Protein AF-A0A7S2V5I7-F1 (afdb_monomer_lite)

InterPro domains:
  IPR009003 Peptidase S1, PA clan [SSF50494] (135-223)

Sequence (225 aa):
GDFIIKSREITKEGASYVAVHFSSFSLQDGERVLVQNNKRHTEYEMFGNGKDGSGGVFWAQHVKGESLILELWIPSHSNLSVTRFTIDEEAFGFPSMADDIERHLLEKPTRRSLATCGDDERQQAKCYEESHPDVYTQSKAVARLLIQGGFVCTGWLISNDGHLMTNEHCIGSSSDALDTDFEFGAVAPDCDSPITPWDITEGVTYSGAKLLKADVLLDYAMVDL

Organism: NCBI:txid94617

pLDDT: me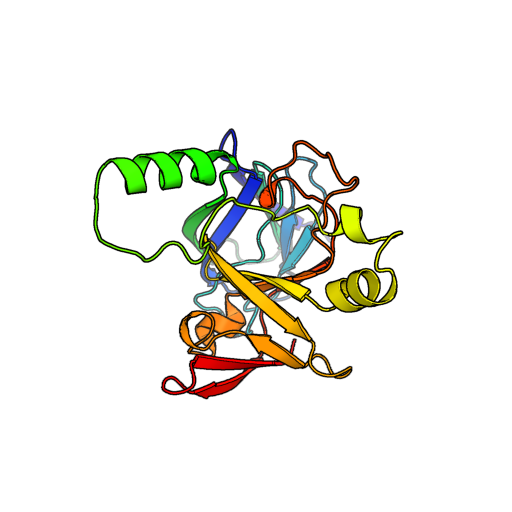an 89.03, std 13.66, range [44.03, 98.69]

Secondary structure (DSSP, 8-state):
--EEEEEEEEE-TT-SEEEEEEEEE-PPTT-EEEEEETT--EEEEE-TT-TTSSSS-EEPPPEESSEEEEEEEEETTS-TTS--EEEEEEEEE-TTHHHHHHHHHHH-------S--SS-----GGGGTTTSHHHHHHHTTEEEEEETTTEEEEEEE-STTSEEEE-TTT--SHHHHHTEEEEE----SSTT----GGG---SEEEE--EEEEEETTTTEEEEE-

Structure (mmCIF, N/CA/C/O backbone):
data_AF-A0A7S2V5I7-F1
#
_entry.id   AF-A0A7S2V5I7-F1
#
loop_
_atom_site.group_PDB
_atom_site.id
_atom_site.type_symbol
_atom_site.label_atom_id
_atom_site.label_alt_id
_atom_site.label_comp_id
_atom_site.label_asym_id
_atom_site.label_entity_id
_atom_site.label_seq_id
_atom_site.pdbx_PDB_ins_code
_atom_site.Cartn_x
_atom_site.Cartn_y
_atom_site.Cartn_z
_atom_site.occupancy
_atom_site.B_iso_or_equiv
_atom_site.auth_seq_id
_atom_site.auth_comp_id
_atom_site.auth_asym_id
_atom_site.auth_atom_id
_atom_site.pdbx_PDB_model_num
ATOM 1 N N . GLY A 1 1 ? -23.177 16.007 16.457 1.00 62.19 1 GLY A N 1
ATOM 2 C CA . GLY A 1 1 ? -23.152 15.407 17.800 1.00 62.19 1 GLY A CA 1
ATOM 3 C C . GLY A 1 1 ? -21.727 15.433 18.281 1.00 62.19 1 GLY A C 1
ATOM 4 O O . GLY A 1 1 ? -20.838 15.397 17.438 1.00 62.19 1 GLY A O 1
ATOM 5 N N . ASP A 1 2 ? -21.518 15.549 19.584 1.00 89.56 2 ASP A N 1
ATOM 6 C CA . ASP A 1 2 ? -20.166 15.622 20.134 1.00 89.56 2 ASP A CA 1
ATOM 7 C C . ASP A 1 2 ? -19.446 14.276 19.965 1.00 89.56 2 ASP A C 1
ATOM 9 O O . ASP A 1 2 ? -20.071 13.210 20.037 1.00 89.56 2 ASP A O 1
ATOM 13 N N . PHE A 1 3 ? -18.140 14.345 19.712 1.00 94.12 3 PHE A N 1
ATOM 14 C CA . PHE A 1 3 ? -17.251 13.193 19.608 1.00 94.12 3 PHE A CA 1
ATOM 15 C C . PHE A 1 3 ? -16.190 13.258 20.702 1.00 94.12 3 PHE A C 1
ATOM 17 O O . PHE A 1 3 ? -15.685 14.327 21.045 1.00 94.12 3 PHE A O 1
ATOM 24 N N . ILE A 1 4 ? -15.814 12.088 21.197 1.00 95.06 4 ILE A N 1
ATOM 25 C CA . ILE A 1 4 ? -14.603 11.866 21.972 1.00 95.06 4 ILE A CA 1
ATOM 26 C C . ILE A 1 4 ? -13.521 11.452 20.980 1.00 95.06 4 ILE A C 1
ATOM 28 O O . ILE A 1 4 ? -13.696 10.486 20.236 1.00 95.06 4 ILE A O 1
ATOM 32 N N . ILE A 1 5 ? -12.409 12.183 20.980 1.00 95.62 5 ILE A N 1
ATOM 33 C CA . ILE A 1 5 ? -11.291 11.961 20.063 1.00 95.62 5 ILE A CA 1
ATOM 34 C C . ILE A 1 5 ? -10.103 11.419 20.857 1.00 95.62 5 ILE A C 1
ATOM 36 O O . ILE A 1 5 ? -9.707 11.999 21.870 1.00 95.62 5 ILE A O 1
ATOM 40 N N . LYS A 1 6 ? -9.536 10.299 20.404 1.00 95.44 6 LYS A N 1
ATOM 41 C CA . LYS A 1 6 ? -8.284 9.734 20.924 1.00 95.44 6 LYS A CA 1
ATOM 42 C C . LYS A 1 6 ? -7.258 9.695 19.801 1.00 95.44 6 LYS A C 1
ATOM 44 O O . LYS A 1 6 ? -7.582 9.248 18.710 1.00 95.44 6 LYS A O 1
ATOM 49 N N . SER A 1 7 ? -6.031 10.127 20.071 1.00 96.12 7 SER A N 1
ATOM 50 C CA . SER A 1 7 ? -4.959 10.166 19.072 1.00 96.12 7 SER A CA 1
ATOM 51 C C . SER A 1 7 ? -3.752 9.355 19.539 1.00 96.12 7 SER A C 1
ATOM 53 O O . SER A 1 7 ? -3.398 9.398 20.720 1.00 96.12 7 SER A O 1
ATOM 55 N N . ARG A 1 8 ? -3.141 8.612 18.615 1.00 96.19 8 ARG A N 1
ATOM 56 C CA . ARG A 1 8 ? -1.849 7.940 18.777 1.00 96.19 8 ARG A CA 1
ATOM 57 C C . ARG A 1 8 ? -0.986 8.288 17.572 1.00 96.19 8 ARG A C 1
ATOM 59 O O . ARG A 1 8 ? -1.394 8.048 16.443 1.00 96.19 8 ARG A O 1
ATOM 66 N N . GLU A 1 9 ? 0.197 8.822 17.828 1.00 97.25 9 GLU A N 1
ATOM 67 C CA . GLU A 1 9 ? 1.217 9.053 16.809 1.00 97.25 9 GLU A CA 1
ATOM 68 C C . GLU A 1 9 ? 2.275 7.952 16.891 1.00 97.25 9 GLU A C 1
ATOM 70 O O . GLU A 1 9 ? 2.687 7.559 17.985 1.00 97.25 9 GLU A O 1
ATOM 75 N N . ILE A 1 10 ? 2.678 7.446 15.731 1.00 97.75 10 ILE A N 1
ATOM 76 C CA . ILE A 1 10 ? 3.750 6.470 15.544 1.00 97.75 10 ILE A CA 1
ATOM 77 C C . ILE A 1 10 ? 4.751 7.133 14.609 1.00 97.75 10 ILE A C 1
ATOM 79 O O . ILE A 1 10 ? 4.383 7.548 13.512 1.00 97.75 10 ILE A O 1
ATOM 83 N N . THR A 1 11 ? 5.993 7.285 15.063 1.00 96.62 11 THR A N 1
ATOM 84 C CA . THR A 1 11 ? 7.007 8.063 14.349 1.00 96.62 11 THR A CA 1
ATOM 85 C C . THR A 1 11 ? 8.374 7.405 14.413 1.00 96.62 11 THR A C 1
ATOM 87 O O . THR A 1 11 ? 8.743 6.792 15.422 1.00 96.62 11 THR A O 1
ATOM 90 N N . LYS A 1 12 ? 9.137 7.556 13.334 1.00 95.31 12 LYS A N 1
ATOM 91 C CA . LYS A 1 12 ? 10.516 7.102 13.234 1.00 95.31 12 LYS A CA 1
ATOM 92 C C . LYS A 1 12 ? 11.309 8.052 12.347 1.00 95.31 12 LYS A C 1
ATOM 94 O O . LYS A 1 12 ? 11.077 8.137 11.147 1.00 95.31 12 LYS A O 1
ATOM 99 N N . GLU A 1 13 ? 12.274 8.731 12.958 1.00 92.19 13 GLU A N 1
ATOM 100 C CA . GLU A 1 13 ? 13.198 9.627 12.260 1.00 92.19 13 GLU A CA 1
ATOM 101 C C . GLU A 1 13 ? 13.911 8.897 11.110 1.00 92.19 13 GLU A C 1
ATOM 103 O O . GLU A 1 13 ? 14.390 7.770 11.277 1.00 92.19 13 GLU A O 1
ATOM 108 N N . GLY A 1 14 ? 13.964 9.543 9.946 1.00 87.81 14 GLY A N 1
ATOM 109 C CA . GLY A 1 14 ? 14.554 9.028 8.714 1.00 87.81 14 GLY A CA 1
ATOM 110 C C . GLY A 1 14 ? 13.683 8.035 7.940 1.00 87.81 14 GLY A C 1
ATOM 111 O O . GLY A 1 14 ? 14.145 7.509 6.925 1.00 87.81 14 GLY A O 1
ATOM 112 N N . ALA A 1 15 ? 12.461 7.736 8.392 1.00 90.44 15 ALA A N 1
ATOM 113 C CA . ALA A 1 15 ? 11.568 6.835 7.674 1.00 90.44 15 ALA A CA 1
ATOM 114 C C . ALA A 1 15 ? 10.895 7.517 6.465 1.00 90.44 15 ALA A C 1
ATOM 116 O O . ALA A 1 15 ? 10.322 8.600 6.546 1.00 90.44 15 ALA A O 1
ATOM 117 N N . SER A 1 16 ? 10.932 6.828 5.330 1.00 90.00 16 SER A N 1
ATOM 118 C CA . SER A 1 16 ? 10.248 7.195 4.082 1.00 90.00 16 SER A CA 1
ATOM 119 C C . SER A 1 16 ? 8.760 6.843 4.081 1.00 90.00 16 SER A C 1
ATOM 121 O O . SER A 1 16 ? 7.972 7.474 3.378 1.00 90.00 16 SER A O 1
ATOM 123 N N . TYR A 1 17 ? 8.359 5.864 4.891 1.00 93.31 17 TYR A N 1
ATOM 124 C CA . TYR A 1 17 ? 6.965 5.553 5.186 1.00 93.31 17 TYR A CA 1
ATOM 125 C C . TYR A 1 17 ? 6.838 4.875 6.552 1.00 93.31 17 TYR A C 1
ATOM 127 O O . TYR A 1 17 ? 7.799 4.286 7.062 1.00 93.31 17 TYR A O 1
ATOM 135 N N . VAL A 1 18 ? 5.620 4.893 7.092 1.00 96.00 18 VAL A N 1
ATOM 136 C CA . VAL A 1 18 ? 5.203 4.143 8.280 1.00 96.00 18 VAL A CA 1
ATOM 137 C C . VAL A 1 18 ? 3.996 3.274 7.933 1.00 96.00 18 VAL A C 1
ATOM 139 O O . VAL A 1 18 ? 3.042 3.752 7.321 1.00 96.00 18 VAL A O 1
ATOM 142 N N . ALA A 1 19 ? 4.013 2.012 8.351 1.00 96.25 19 ALA A N 1
ATOM 143 C CA . ALA A 1 19 ? 2.872 1.103 8.273 1.00 96.25 19 ALA A CA 1
ATOM 144 C C . ALA A 1 19 ? 2.635 0.438 9.632 1.00 96.25 19 ALA A C 1
ATOM 146 O O . ALA A 1 19 ? 3.557 0.286 10.436 1.00 96.25 19 ALA A O 1
ATOM 147 N N . VAL A 1 20 ? 1.391 0.050 9.902 1.00 96.88 20 VAL A N 1
ATOM 148 C CA . VAL A 1 20 ? 1.009 -0.596 11.162 1.00 96.88 20 VAL A CA 1
ATOM 149 C C . VAL A 1 20 ? 0.243 -1.872 10.888 1.00 96.88 20 VAL A C 1
ATOM 151 O O . VAL A 1 20 ? -0.585 -1.929 9.977 1.00 96.88 20 VAL A O 1
ATOM 154 N N . HIS A 1 21 ? 0.504 -2.869 11.717 1.00 96.50 21 HIS A N 1
ATOM 155 C CA . HIS A 1 21 ? -0.239 -4.110 11.736 1.00 96.50 21 HIS A CA 1
ATOM 156 C C . HIS A 1 21 ? -1.244 -4.081 12.884 1.00 96.50 21 HIS A C 1
ATOM 158 O O . HIS A 1 21 ? -0.901 -3.749 14.025 1.00 96.50 21 HIS A O 1
ATOM 164 N N . PHE A 1 22 ? -2.495 -4.411 12.582 1.00 96.62 22 PHE A N 1
ATOM 165 C CA . PHE A 1 22 ? -3.517 -4.618 13.595 1.00 96.62 22 PHE A CA 1
ATOM 166 C C . PHE A 1 22 ? -3.644 -6.109 13.883 1.00 96.62 22 PHE A C 1
ATOM 168 O O . PHE A 1 22 ? -3.864 -6.886 12.968 1.00 96.62 22 PHE A O 1
ATOM 175 N N . SER A 1 23 ? -3.608 -6.501 15.157 1.00 95.88 23 SER A N 1
ATOM 176 C CA . SER A 1 23 ? -3.960 -7.864 15.607 1.00 95.88 23 SER A CA 1
ATOM 177 C C . SER A 1 23 ? -5.453 -8.025 15.904 1.00 95.88 23 SER A C 1
ATOM 179 O O . SER A 1 23 ? -5.948 -9.133 16.108 1.00 95.88 23 SER A O 1
ATOM 181 N N . SER A 1 24 ? -6.177 -6.909 15.994 1.00 95.88 24 SER A N 1
ATOM 182 C CA . SER A 1 24 ? -7.635 -6.851 16.128 1.00 95.88 24 SER A CA 1
ATOM 183 C C . SER A 1 24 ? -8.128 -5.467 15.729 1.00 95.88 24 SER A C 1
ATOM 185 O O . SER A 1 24 ? -7.478 -4.470 16.061 1.00 95.88 24 SER A O 1
ATOM 187 N N . PHE A 1 25 ? -9.289 -5.392 15.076 1.00 96.62 25 PHE A N 1
ATOM 188 C CA . PHE A 1 25 ? -9.893 -4.127 14.665 1.00 96.62 25 PHE A CA 1
ATOM 189 C C . PHE A 1 25 ? -11.418 -4.242 14.551 1.00 96.62 25 PHE A C 1
ATOM 191 O O . PHE A 1 25 ? -11.939 -4.876 13.650 1.00 96.62 25 PHE A O 1
ATOM 198 N N . SER A 1 26 ? -12.174 -3.601 15.430 1.00 95.88 26 SER A N 1
ATOM 199 C CA . SER A 1 26 ? -13.630 -3.550 15.351 1.00 95.88 26 SER A CA 1
ATOM 200 C C . SER A 1 26 ? -14.141 -2.231 15.918 1.00 95.88 26 SER A C 1
ATOM 202 O O . SER A 1 26 ? -14.027 -1.941 17.112 1.00 95.88 26 SER A O 1
ATOM 204 N N . LEU A 1 27 ? -14.689 -1.415 15.027 1.00 95.75 27 LEU A N 1
ATOM 205 C CA . LEU A 1 27 ? -15.318 -0.139 15.322 1.00 95.75 27 LEU A CA 1
ATOM 206 C C . LEU A 1 27 ? -16.834 -0.313 15.386 1.00 95.75 27 LEU A C 1
ATOM 208 O O . LEU A 1 27 ? -17.430 -1.013 14.568 1.00 95.75 27 LEU A O 1
ATOM 212 N N . GLN A 1 28 ? -17.457 0.343 16.361 1.00 94.31 28 GLN A N 1
ATOM 213 C CA . GLN A 1 28 ? -18.911 0.365 16.497 1.00 94.31 28 GLN A CA 1
ATOM 214 C C . GLN A 1 28 ? -19.545 1.344 15.500 1.00 94.31 28 GLN A C 1
ATOM 216 O O . GLN A 1 28 ? -18.876 2.210 14.933 1.00 94.31 28 GLN A O 1
ATOM 221 N N . ASP A 1 29 ? -20.859 1.239 15.311 1.00 92.88 29 ASP A N 1
ATOM 222 C CA . ASP A 1 29 ? -21.600 2.138 14.428 1.00 92.88 29 ASP A CA 1
ATOM 223 C C . ASP A 1 29 ? -21.372 3.613 14.796 1.00 92.88 29 ASP A C 1
ATOM 225 O O . ASP A 1 29 ? -21.539 4.036 15.942 1.00 92.88 29 ASP A O 1
ATOM 229 N N . GLY A 1 30 ? -20.997 4.412 13.795 1.00 93.75 30 GLY A N 1
ATOM 230 C CA . GLY A 1 30 ? -20.694 5.835 13.958 1.00 93.75 30 GLY A CA 1
ATOM 231 C C . GLY A 1 30 ? -19.276 6.144 14.450 1.00 93.75 30 GLY A C 1
ATOM 232 O O . GLY A 1 30 ? -18.922 7.322 14.535 1.00 93.75 30 GLY A O 1
ATOM 233 N N . GLU A 1 31 ? -18.462 5.129 14.744 1.00 96.25 31 GLU A N 1
ATOM 234 C CA . GLU A 1 31 ? -17.032 5.280 15.010 1.00 96.25 31 GLU A CA 1
ATOM 235 C C . GLU A 1 31 ? -16.214 5.253 13.718 1.00 96.25 31 GLU A C 1
ATOM 237 O O . GLU A 1 31 ? -16.607 4.648 12.718 1.00 96.25 31 GLU A O 1
ATOM 242 N N . ARG A 1 32 ? -15.051 5.905 13.749 1.00 96.81 32 ARG A N 1
ATOM 243 C CA . ARG A 1 32 ? -14.071 5.859 12.659 1.00 96.81 32 ARG A CA 1
ATOM 244 C C . ARG A 1 32 ? -12.659 6.058 13.176 1.00 96.81 32 ARG A C 1
ATOM 246 O O . ARG A 1 32 ? -12.458 6.712 14.201 1.00 96.81 32 ARG A O 1
ATOM 253 N N . VAL A 1 33 ? -11.688 5.550 12.433 1.00 97.44 33 VAL A N 1
ATOM 254 C CA . VAL A 1 33 ? -10.275 5.888 12.613 1.00 97.44 33 VAL A CA 1
ATOM 255 C C . VAL A 1 33 ? -9.828 6.675 11.394 1.00 97.44 33 VAL A C 1
ATOM 257 O O . VAL A 1 33 ? -9.909 6.172 10.278 1.00 97.44 33 VAL A O 1
ATOM 260 N N . LEU A 1 34 ? -9.366 7.904 11.607 1.00 97.69 34 LEU A N 1
ATOM 261 C CA . LEU A 1 34 ? -8.636 8.650 10.591 1.00 97.69 34 LEU A CA 1
ATOM 262 C C . LEU A 1 34 ? -7.181 8.201 10.639 1.00 97.69 34 LEU A C 1
ATOM 264 O O . LEU A 1 34 ? -6.574 8.208 11.715 1.00 97.69 34 LEU A O 1
ATOM 268 N N . VAL A 1 35 ? -6.628 7.844 9.487 1.00 97.31 35 VAL A N 1
ATOM 269 C CA . VAL A 1 35 ? -5.193 7.627 9.326 1.00 97.31 35 VAL A CA 1
ATOM 270 C C . VAL A 1 35 ? -4.617 8.850 8.638 1.00 97.31 35 VAL A C 1
ATOM 272 O O . VAL A 1 35 ? -5.067 9.241 7.561 1.00 97.31 35 VAL A O 1
ATOM 275 N N . GLN A 1 36 ? -3.666 9.502 9.297 1.00 97.12 36 GLN A N 1
ATOM 276 C CA . GLN A 1 36 ? -3.153 10.799 8.877 1.00 97.12 36 GLN A CA 1
ATOM 277 C C . GLN A 1 36 ? -1.629 10.801 8.804 1.00 97.12 36 GLN A C 1
ATOM 279 O O . GLN A 1 36 ? -0.959 10.072 9.537 1.00 97.12 36 GLN A O 1
ATOM 284 N N . ASN A 1 37 ? -1.086 11.677 7.965 1.00 92.75 37 ASN A N 1
ATOM 285 C CA . ASN A 1 37 ? 0.346 11.962 7.928 1.00 92.75 37 ASN A CA 1
ATOM 286 C C . ASN A 1 37 ? 0.766 13.005 8.981 1.00 92.75 37 ASN A C 1
ATOM 288 O O . ASN A 1 37 ? -0.056 13.563 9.715 1.00 92.75 37 ASN A O 1
ATOM 292 N N . ASN A 1 38 ? 2.060 13.326 9.022 1.00 89.00 38 ASN A N 1
ATOM 293 C CA . ASN A 1 38 ? 2.645 14.307 9.947 1.00 89.00 38 ASN A CA 1
ATOM 294 C C . ASN A 1 38 ? 2.059 15.734 9.841 1.00 89.00 38 ASN A C 1
ATOM 296 O O . ASN A 1 38 ? 2.166 16.518 10.783 1.00 89.00 38 ASN A O 1
ATOM 300 N N . LYS A 1 39 ? 1.406 16.085 8.727 1.00 90.38 39 LYS A N 1
ATOM 301 C CA . LYS A 1 39 ? 0.708 17.369 8.532 1.00 90.38 39 LYS A CA 1
ATOM 302 C C . LYS A 1 39 ? -0.761 17.317 8.965 1.00 90.38 39 LYS A C 1
ATOM 304 O O . LYS A 1 39 ? -1.490 18.277 8.719 1.00 90.38 39 LYS A O 1
ATOM 309 N N . ARG A 1 40 ? -1.205 16.217 9.592 1.00 89.19 40 ARG A N 1
ATOM 310 C CA . ARG A 1 40 ? -2.614 15.926 9.918 1.00 89.19 40 ARG A CA 1
ATOM 311 C C . ARG A 1 40 ? -3.530 15.932 8.692 1.00 89.19 40 ARG A C 1
ATOM 313 O O . ARG A 1 40 ? -4.730 16.179 8.808 1.00 89.19 40 ARG A O 1
ATOM 320 N N . HIS A 1 41 ? -2.974 15.668 7.513 1.00 91.50 41 HIS A N 1
ATOM 321 C CA . HIS A 1 41 ? -3.784 15.367 6.345 1.00 91.50 41 HIS A CA 1
ATOM 322 C C . HIS A 1 41 ? -4.279 13.930 6.476 1.00 91.50 41 HIS A C 1
ATOM 324 O O . HIS A 1 41 ? -3.472 13.025 6.682 1.00 91.50 41 HIS A O 1
ATOM 330 N N . THR A 1 42 ? -5.595 13.738 6.409 1.00 92.12 42 THR A N 1
ATOM 331 C CA . THR A 1 42 ? -6.198 12.405 6.403 1.00 92.12 42 THR A CA 1
ATOM 332 C C . THR A 1 42 ? -5.917 11.744 5.064 1.00 92.12 42 THR A C 1
ATOM 334 O O . THR A 1 42 ? -6.424 12.200 4.045 1.00 92.12 42 THR A O 1
ATOM 337 N N . GLU A 1 43 ? -5.132 10.673 5.098 1.00 93.56 43 GLU A N 1
ATOM 338 C CA . GLU A 1 43 ? -4.826 9.847 3.932 1.00 93.56 43 GLU A CA 1
ATOM 339 C C . GLU A 1 43 ? -6.026 8.953 3.599 1.00 93.56 43 GLU A C 1
ATOM 341 O O . GLU A 1 43 ? -6.455 8.867 2.452 1.00 93.56 43 GLU A O 1
ATOM 346 N N . TYR A 1 44 ? -6.611 8.324 4.623 1.00 95.12 44 TYR A N 1
ATOM 347 C CA . TYR A 1 44 ? -7.805 7.492 4.497 1.00 95.12 44 TYR A CA 1
ATOM 348 C C . TYR A 1 44 ? -8.518 7.313 5.844 1.00 95.12 44 TYR A C 1
ATOM 350 O O . TYR A 1 44 ? -8.001 7.658 6.913 1.00 95.12 44 TYR A O 1
ATOM 358 N N . GLU A 1 45 ? -9.734 6.770 5.790 1.00 96.25 45 GLU A N 1
ATOM 359 C CA . GLU A 1 45 ? -10.563 6.483 6.960 1.00 96.25 45 GLU A CA 1
ATOM 360 C C . GLU A 1 45 ? -10.901 4.994 7.024 1.00 96.25 45 GLU A C 1
ATOM 362 O O . GLU A 1 45 ? -11.160 4.357 6.004 1.00 96.25 45 GLU A O 1
ATOM 367 N N . MET A 1 46 ? -10.938 4.443 8.235 1.00 95.62 46 MET A N 1
ATOM 368 C CA . MET A 1 46 ? -11.365 3.070 8.491 1.00 95.62 46 MET A CA 1
ATOM 369 C C . MET A 1 46 ? -12.649 3.045 9.320 1.00 95.62 46 MET A C 1
ATOM 371 O O . MET A 1 46 ? -12.825 3.839 10.250 1.00 95.62 46 MET A O 1
ATOM 375 N N . PHE A 1 47 ? -13.515 2.082 9.004 1.00 95.56 47 PHE A N 1
ATOM 376 C CA . PHE A 1 47 ? -14.832 1.882 9.610 1.00 95.56 47 PHE A CA 1
ATOM 377 C C . PHE A 1 47 ? -15.067 0.403 9.918 1.00 95.56 47 PHE A C 1
ATOM 379 O O . PHE A 1 47 ? -14.393 -0.469 9.367 1.00 95.56 47 PHE A O 1
ATOM 386 N N . GLY A 1 48 ? -16.058 0.124 10.769 1.00 95.50 48 GLY A N 1
ATOM 387 C CA . GLY A 1 48 ? -16.508 -1.232 11.074 1.00 95.50 48 GLY A CA 1
ATOM 388 C C . GLY A 1 48 ? -15.352 -2.173 11.412 1.00 95.50 48 GLY A C 1
ATOM 389 O O . GLY A 1 48 ? -14.536 -1.894 12.284 1.00 95.50 48 GLY A O 1
ATOM 390 N N . ASN A 1 49 ? -15.266 -3.279 10.684 1.00 94.69 49 ASN A N 1
ATOM 391 C CA . ASN A 1 49 ? -14.317 -4.360 10.932 1.00 94.69 49 ASN A CA 1
ATOM 392 C C . ASN A 1 49 ? -13.021 -4.257 10.100 1.00 94.69 49 ASN A C 1
ATOM 394 O O . ASN A 1 49 ? -12.361 -5.265 9.851 1.00 94.69 49 ASN A O 1
ATOM 398 N N . GLY A 1 50 ? -12.655 -3.051 9.661 1.00 90.44 50 GLY A N 1
ATOM 399 C CA . GLY A 1 50 ? -11.400 -2.810 8.951 1.00 90.44 50 GLY A CA 1
ATOM 400 C C . GLY A 1 50 ? -11.440 -3.228 7.480 1.00 90.44 50 GLY A C 1
ATOM 401 O O . GLY A 1 50 ? -12.506 -3.289 6.868 1.00 90.44 50 GLY A O 1
ATOM 402 N N . LYS A 1 51 ? -10.254 -3.473 6.915 1.00 84.44 51 LYS A N 1
ATOM 403 C CA . LYS A 1 51 ? -9.999 -3.561 5.468 1.00 84.44 51 LYS A CA 1
ATOM 404 C C . LYS A 1 51 ? -10.768 -4.678 4.752 1.00 84.44 51 LYS A C 1
ATOM 406 O O . LYS A 1 51 ? -11.321 -4.444 3.684 1.00 84.44 51 LYS A O 1
ATOM 411 N N . ASP A 1 52 ? -10.841 -5.867 5.343 1.00 82.56 52 ASP A N 1
ATOM 412 C CA . ASP A 1 52 ? -11.537 -7.037 4.783 1.00 82.56 52 ASP A CA 1
ATOM 413 C C . ASP A 1 52 ? -12.873 -7.346 5.477 1.00 82.56 52 ASP A C 1
ATOM 415 O O . ASP A 1 52 ? -13.546 -8.327 5.156 1.00 82.56 52 ASP A O 1
ATOM 419 N N . GLY A 1 53 ? -13.259 -6.530 6.460 1.00 86.25 53 GLY A N 1
ATOM 420 C CA . GLY A 1 53 ? -14.453 -6.748 7.268 1.00 86.25 53 GLY A CA 1
ATOM 421 C C . GLY A 1 53 ? -14.378 -7.944 8.230 1.00 86.25 53 GLY A C 1
ATOM 422 O O . GLY A 1 53 ? -15.385 -8.235 8.885 1.00 86.25 53 GLY A O 1
ATOM 423 N N . SER A 1 54 ? -13.227 -8.616 8.364 1.00 86.50 54 SER A N 1
ATOM 424 C CA . SER A 1 54 ? -13.041 -9.744 9.294 1.00 86.50 54 SER A CA 1
ATOM 425 C C . SER A 1 54 ? -12.957 -9.301 10.754 1.00 86.50 54 SER A C 1
ATOM 427 O O . SER A 1 54 ? -13.239 -10.075 11.669 1.00 86.50 54 SER A O 1
ATOM 429 N N . GLY A 1 55 ? -12.583 -8.042 10.970 1.00 82.44 55 GLY A N 1
ATOM 430 C CA . GLY A 1 55 ? -12.351 -7.450 12.278 1.00 82.44 55 GLY A CA 1
ATOM 431 C C . GLY A 1 55 ? -11.012 -7.861 12.895 1.00 82.44 55 GLY A C 1
ATOM 432 O O . GLY A 1 55 ? -10.799 -7.725 14.104 1.00 82.44 55 GLY A O 1
ATOM 433 N N . GLY A 1 56 ? -10.153 -8.453 12.064 1.00 81.94 56 GLY A N 1
ATOM 434 C CA . GLY A 1 56 ? -9.026 -9.268 12.471 1.00 81.94 56 GLY A CA 1
ATOM 435 C C . GLY A 1 56 ? -7.669 -8.634 12.203 1.00 81.94 56 GLY A C 1
ATOM 436 O O . GLY A 1 56 ? -7.405 -7.505 12.618 1.00 81.94 56 GLY A O 1
ATOM 437 N N . VAL A 1 57 ? -6.818 -9.453 11.584 1.00 92.06 57 VAL A N 1
ATOM 438 C CA . VAL A 1 57 ? -5.369 -9.300 11.466 1.00 92.06 57 VAL A CA 1
ATOM 439 C C . VAL A 1 57 ? -5.029 -8.793 10.070 1.00 92.06 57 VAL A C 1
ATOM 441 O O . VAL A 1 57 ? -5.321 -9.499 9.108 1.00 92.06 57 VAL A O 1
ATOM 444 N N . PHE A 1 58 ? -4.481 -7.585 9.955 1.00 94.81 58 PHE A N 1
ATOM 445 C CA . PHE A 1 58 ? -4.099 -7.013 8.660 1.00 94.81 58 PHE A CA 1
ATOM 446 C C . PHE A 1 58 ? -3.086 -5.877 8.802 1.00 94.81 58 PHE A C 1
ATOM 448 O O . PHE A 1 58 ? -3.034 -5.173 9.819 1.00 94.81 58 PHE A O 1
ATOM 455 N N . TRP A 1 59 ? -2.337 -5.646 7.728 1.00 96.00 59 TRP A N 1
ATOM 456 C CA . TRP A 1 59 ? -1.537 -4.441 7.546 1.00 96.00 59 TRP A CA 1
ATOM 457 C C . TRP A 1 59 ? -2.396 -3.307 6.986 1.00 96.00 59 TRP A C 1
ATOM 459 O O . TRP A 1 59 ? -3.076 -3.439 5.963 1.00 96.00 59 TRP A O 1
ATOM 469 N N . ALA A 1 60 ? -2.367 -2.165 7.667 1.00 94.62 60 ALA A N 1
ATOM 470 C CA . ALA A 1 60 ? -2.975 -0.942 7.166 1.00 94.62 60 ALA A CA 1
ATOM 471 C C . ALA A 1 60 ? -2.137 -0.357 6.021 1.00 94.62 60 ALA A C 1
ATOM 473 O O . ALA A 1 60 ? -0.918 -0.539 5.995 1.00 94.62 60 ALA A O 1
ATOM 474 N N . GLN A 1 61 ? -2.778 0.395 5.121 1.00 95.25 61 GLN A N 1
ATOM 475 C CA . GLN A 1 61 ? -2.069 1.107 4.058 1.00 95.25 61 GLN A CA 1
ATOM 476 C C . GLN A 1 61 ? -0.968 1.994 4.653 1.00 95.25 61 GLN A C 1
ATOM 478 O O . GLN A 1 61 ? -1.222 2.756 5.597 1.00 95.25 61 GLN A O 1
ATOM 483 N N . HIS A 1 62 ? 0.236 1.922 4.093 1.00 94.81 62 HIS A N 1
ATOM 484 C CA . HIS A 1 62 ? 1.346 2.756 4.536 1.00 94.81 62 HIS A CA 1
ATOM 485 C C . HIS A 1 62 ? 1.047 4.247 4.338 1.00 94.81 62 HIS A C 1
ATOM 487 O O . HIS A 1 62 ? 0.379 4.671 3.392 1.00 94.81 62 HIS A O 1
ATOM 493 N N . VAL A 1 63 ? 1.594 5.059 5.235 1.00 95.12 63 VAL A N 1
ATOM 494 C CA . VAL A 1 63 ? 1.588 6.516 5.139 1.00 95.12 63 VAL A CA 1
ATOM 495 C C . VAL A 1 63 ? 2.995 6.969 4.796 1.00 95.12 63 VAL A C 1
ATOM 497 O O . VAL A 1 63 ? 3.950 6.594 5.475 1.00 95.12 63 VAL A O 1
ATOM 500 N N . LYS A 1 64 ? 3.131 7.773 3.740 1.00 92.31 64 LYS A N 1
ATOM 501 C CA . LYS A 1 64 ? 4.426 8.326 3.336 1.00 92.31 64 LYS A CA 1
ATOM 502 C C . LYS A 1 64 ? 4.940 9.327 4.375 1.00 92.31 64 LYS A C 1
ATOM 504 O O . LYS A 1 64 ? 4.183 10.135 4.916 1.00 92.31 64 LYS A O 1
ATOM 509 N N . GLY A 1 65 ? 6.249 9.311 4.589 1.00 91.19 65 GLY A N 1
ATOM 510 C CA . GLY A 1 65 ? 6.959 10.120 5.572 1.00 91.19 65 GLY A CA 1
ATOM 511 C C . GLY A 1 65 ? 7.203 9.407 6.902 1.00 91.19 65 GLY A C 1
ATOM 512 O O . GLY A 1 65 ? 6.948 8.218 7.064 1.00 91.19 65 GLY A O 1
ATOM 513 N N . GLU A 1 66 ? 7.713 10.174 7.862 1.00 93.06 66 GLU A N 1
ATOM 514 C CA . GLU A 1 66 ? 8.274 9.656 9.116 1.00 93.06 66 GLU A CA 1
ATOM 515 C C . GLU A 1 66 ? 7.236 9.361 10.204 1.00 93.06 66 GLU A C 1
ATOM 517 O O . GLU A 1 66 ? 7.580 8.768 11.228 1.00 93.06 66 GLU A O 1
ATOM 522 N N . SER A 1 67 ? 5.982 9.789 10.017 1.00 95.50 67 SER A N 1
ATOM 523 C CA . SER A 1 67 ? 4.924 9.628 11.018 1.00 95.50 67 SER A CA 1
ATOM 524 C C . SER A 1 67 ? 3.593 9.201 10.415 1.00 95.50 67 SER A C 1
ATOM 526 O O . SER A 1 67 ? 3.151 9.735 9.396 1.00 95.50 67 SER A O 1
ATOM 528 N N . LEU A 1 68 ? 2.908 8.336 11.157 1.00 97.56 68 LEU A N 1
ATOM 529 C CA . LEU A 1 68 ? 1.510 7.973 10.981 1.00 97.56 68 LEU A CA 1
ATOM 530 C C . LEU A 1 68 ? 0.750 8.333 12.261 1.00 97.56 68 LEU A C 1
ATOM 532 O O . LEU A 1 68 ? 1.144 7.965 13.370 1.00 97.56 68 LEU A O 1
ATOM 536 N N . ILE A 1 69 ? -0.356 9.056 12.112 1.00 98.25 69 ILE A N 1
ATOM 537 C CA . ILE A 1 69 ? -1.236 9.449 13.212 1.00 98.25 69 ILE A CA 1
ATOM 538 C C . ILE A 1 69 ? -2.564 8.717 13.052 1.00 98.25 69 ILE A C 1
ATOM 540 O O . ILE A 1 69 ? -3.251 8.863 12.044 1.00 98.25 69 ILE A O 1
ATOM 544 N N . LEU A 1 70 ? -2.942 7.957 14.075 1.00 98.00 70 LEU A N 1
ATOM 545 C CA . LEU A 1 70 ? -4.260 7.350 14.198 1.00 98.00 70 LEU A CA 1
ATOM 546 C C . LEU A 1 70 ? -5.129 8.229 15.088 1.00 98.00 70 LEU A C 1
ATOM 548 O O . LEU A 1 70 ? -4.831 8.412 16.271 1.00 98.00 70 LEU A O 1
ATOM 552 N N . GLU A 1 71 ? -6.221 8.748 14.539 1.00 97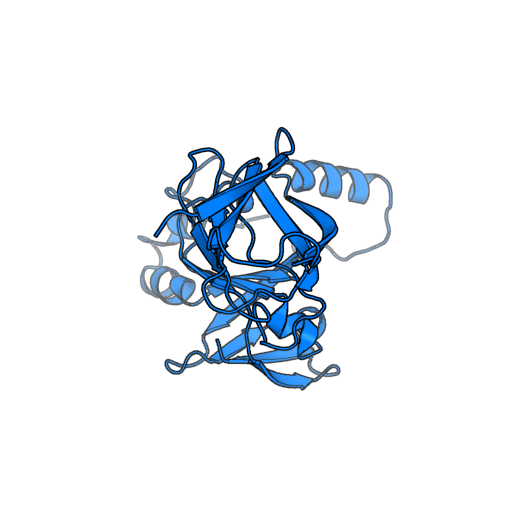.88 71 GLU A N 1
ATOM 553 C CA . GLU A 1 71 ? -7.207 9.529 15.279 1.00 97.88 71 GLU A CA 1
ATOM 554 C C . GLU A 1 71 ? -8.542 8.777 15.321 1.00 97.88 71 GLU A C 1
ATOM 556 O O . GLU A 1 71 ? -9.263 8.678 14.331 1.00 97.88 71 GLU A O 1
ATOM 561 N N . LEU A 1 72 ? -8.868 8.215 16.483 1.00 97.38 72 LEU A N 1
ATOM 562 C CA . LEU A 1 72 ? -10.101 7.481 16.742 1.00 97.38 72 LEU A CA 1
ATOM 563 C C . LEU A 1 72 ? -11.202 8.450 17.185 1.00 97.38 72 LEU A C 1
ATOM 565 O O . LEU A 1 72 ? -11.086 9.104 18.226 1.00 97.38 72 LEU A O 1
ATOM 569 N N . TRP A 1 73 ? -12.287 8.485 16.418 1.00 97.25 73 TRP A N 1
ATOM 570 C CA . TRP A 1 73 ? -13.477 9.291 16.669 1.00 97.25 73 TRP A CA 1
ATOM 571 C C . TRP A 1 73 ? -14.603 8.408 17.194 1.00 97.25 73 TRP A C 1
ATOM 573 O O . TRP A 1 73 ? -15.060 7.496 16.508 1.00 97.25 73 TRP A O 1
ATOM 583 N N . ILE A 1 74 ? -15.069 8.710 18.404 1.00 96.75 74 ILE A N 1
ATOM 584 C CA . ILE A 1 74 ? -16.099 7.944 19.107 1.00 96.75 74 ILE A CA 1
ATOM 585 C C . ILE A 1 74 ? -17.283 8.869 19.402 1.00 96.75 74 ILE A C 1
ATOM 587 O O . ILE A 1 74 ? -17.078 9.903 20.039 1.00 96.75 74 ILE A O 1
ATOM 591 N N . PRO A 1 75 ? -18.526 8.546 19.004 1.00 96.00 75 PRO A N 1
ATOM 592 C CA . PRO A 1 75 ? -19.688 9.331 19.417 1.00 96.00 75 PRO A CA 1
ATOM 593 C C . PRO A 1 75 ? -19.769 9.419 20.950 1.00 96.00 75 PRO A C 1
ATOM 595 O O . PRO A 1 75 ? -19.643 8.394 21.620 1.00 96.00 75 PRO A O 1
ATOM 598 N N . SER A 1 76 ? -20.018 10.603 21.527 1.00 93.56 76 SER A N 1
ATOM 599 C CA . SER A 1 76 ? -19.918 10.833 22.987 1.00 93.56 76 SER A CA 1
ATOM 600 C C . SER A 1 76 ? -20.813 9.954 23.877 1.00 93.56 76 SER A C 1
ATOM 602 O O . SER A 1 76 ? -20.602 9.896 25.084 1.00 93.56 76 SER A O 1
ATOM 604 N N . HIS A 1 77 ? -21.813 9.278 23.308 1.00 90.25 77 HIS A N 1
ATOM 605 C CA . HIS A 1 77 ? -22.714 8.359 24.012 1.00 90.25 77 HIS A CA 1
ATOM 606 C C . HIS A 1 77 ? -22.269 6.885 23.948 1.00 90.25 77 HIS A C 1
ATOM 608 O O . HIS A 1 77 ? -22.949 6.018 24.496 1.00 90.25 77 HIS A O 1
ATOM 614 N N . SER A 1 78 ? -21.154 6.587 23.278 1.00 91.50 78 SER A N 1
ATOM 615 C CA . SER A 1 78 ? -20.665 5.219 23.075 1.00 91.50 78 SER A CA 1
ATOM 616 C C . SER A 1 78 ? -19.946 4.673 24.309 1.00 91.50 78 SER A C 1
ATOM 618 O O . SER A 1 78 ? -19.404 5.412 25.133 1.00 91.50 78 SER A O 1
ATOM 620 N N . ASN A 1 79 ? -19.886 3.345 24.427 1.00 88.50 79 ASN A N 1
ATOM 621 C CA . ASN A 1 79 ? -19.213 2.687 25.543 1.00 88.50 79 ASN A CA 1
ATOM 622 C C . ASN A 1 79 ? -17.681 2.735 25.387 1.00 88.50 79 ASN A C 1
ATOM 624 O O . ASN A 1 79 ? -17.106 1.991 24.593 1.00 88.50 79 ASN A O 1
ATOM 628 N N . LEU A 1 80 ? -16.998 3.545 26.198 1.00 88.25 80 LEU A N 1
ATOM 629 C CA . LEU A 1 80 ? -15.539 3.719 26.146 1.00 88.25 80 LEU A CA 1
ATOM 630 C C . LEU A 1 80 ? -14.717 2.540 26.693 1.00 88.25 80 LEU A C 1
ATOM 632 O O . LEU A 1 80 ? -13.499 2.546 26.526 1.00 88.25 80 LEU A O 1
ATOM 636 N N . SER A 1 81 ? -15.347 1.552 27.340 1.00 87.06 81 SER A N 1
ATOM 637 C CA . SER A 1 81 ? -14.653 0.374 27.893 1.00 87.06 81 SER A CA 1
ATOM 638 C C . SER A 1 81 ? -14.295 -0.689 26.847 1.00 87.06 81 SER A C 1
ATOM 640 O O . SER A 1 81 ? -13.525 -1.596 27.141 1.00 87.06 81 SER A O 1
ATOM 642 N N . VAL A 1 82 ? -14.836 -0.580 25.630 1.00 89.50 82 VAL A N 1
ATOM 643 C CA . VAL A 1 82 ? -14.555 -1.517 24.533 1.00 89.50 82 VAL A CA 1
ATOM 644 C C . VAL A 1 82 ? -13.190 -1.208 23.902 1.00 89.50 82 VAL A C 1
ATOM 646 O O . VAL A 1 82 ? -12.885 -0.059 23.573 1.00 89.50 82 VAL A O 1
ATOM 649 N N . THR A 1 83 ? -12.358 -2.223 23.700 1.00 89.88 83 THR A N 1
ATOM 650 C CA . THR A 1 83 ? -11.152 -2.084 22.874 1.00 89.88 83 THR A CA 1
ATOM 651 C C . THR A 1 83 ? -11.563 -2.088 21.407 1.00 89.88 83 THR A C 1
ATOM 653 O O . THR A 1 83 ? -12.203 -3.034 20.963 1.00 89.88 83 THR A O 1
ATOM 656 N N . ARG A 1 84 ? -11.221 -1.022 20.673 1.00 94.75 84 ARG A N 1
ATOM 657 C CA . ARG A 1 84 ? -11.544 -0.882 19.243 1.00 94.75 84 ARG A CA 1
ATOM 658 C C . ARG A 1 84 ? -10.521 -1.573 18.358 1.00 94.75 84 ARG A C 1
ATOM 660 O O . ARG A 1 84 ? -10.884 -2.183 17.371 1.00 94.75 84 ARG A O 1
ATOM 667 N N . PHE A 1 85 ? -9.243 -1.468 18.696 1.00 96.19 85 PHE A N 1
ATOM 668 C CA . PHE A 1 85 ? -8.180 -2.108 17.938 1.00 96.19 85 PHE A CA 1
ATOM 669 C C . PHE A 1 85 ? -6.933 -2.297 18.796 1.00 96.19 85 PHE A C 1
ATOM 671 O O . PHE A 1 85 ? -6.754 -1.604 19.804 1.00 96.19 85 PHE A O 1
ATOM 678 N N . THR A 1 86 ? -6.068 -3.209 18.363 1.00 96.38 86 THR A N 1
ATOM 679 C CA . THR A 1 86 ? -4.747 -3.457 18.952 1.00 96.38 86 THR A CA 1
ATOM 680 C C . THR A 1 86 ? -3.706 -3.440 17.845 1.00 96.38 86 THR A C 1
ATOM 682 O O . THR A 1 86 ? -3.906 -4.079 16.818 1.00 96.38 86 THR A O 1
ATOM 685 N N . ILE A 1 87 ? -2.612 -2.714 18.071 1.00 96.38 87 ILE A N 1
ATOM 686 C CA . ILE A 1 87 ? -1.436 -2.691 17.192 1.00 96.38 87 ILE A CA 1
ATOM 687 C C . ILE A 1 87 ? -0.354 -3.500 17.885 1.00 96.38 87 ILE A C 1
ATOM 689 O O . ILE A 1 87 ? -0.017 -3.196 19.033 1.00 96.38 87 ILE A O 1
ATOM 693 N N . ASP A 1 88 ? 0.152 -4.512 17.202 1.00 96.56 88 ASP A N 1
ATOM 694 C CA . ASP A 1 88 ? 1.194 -5.422 17.673 1.00 96.56 88 ASP A CA 1
ATOM 695 C C . ASP A 1 88 ? 2.499 -5.289 16.883 1.00 96.56 88 ASP A C 1
ATOM 697 O O . ASP A 1 88 ? 3.554 -5.564 17.452 1.00 96.56 88 ASP A O 1
ATOM 701 N N . GLU A 1 89 ? 2.454 -4.785 15.644 1.00 96.62 89 GLU A N 1
ATOM 702 C CA . GLU A 1 89 ? 3.654 -4.513 14.846 1.00 96.62 89 GLU A CA 1
ATOM 703 C C . GLU A 1 89 ? 3.612 -3.141 14.155 1.00 96.62 89 GLU A C 1
ATOM 705 O O . GLU A 1 89 ? 2.555 -2.599 13.818 1.00 96.62 89 GLU A O 1
ATOM 710 N N . GLU A 1 90 ? 4.800 -2.572 13.958 1.00 96.88 90 GLU A N 1
ATOM 711 C CA . GLU A 1 90 ? 5.042 -1.288 13.299 1.00 96.88 90 GLU A CA 1
ATOM 712 C C . GLU A 1 90 ? 6.191 -1.490 12.300 1.00 96.88 90 GLU A C 1
ATOM 714 O O . GLU A 1 90 ? 7.223 -2.071 12.652 1.00 96.88 90 GLU A O 1
ATOM 719 N N . ALA A 1 91 ? 6.028 -1.013 11.067 1.00 95.25 91 ALA A N 1
ATOM 720 C CA . ALA A 1 91 ? 7.044 -1.092 10.023 1.00 95.25 91 ALA A CA 1
ATOM 721 C C . ALA A 1 91 ? 7.439 0.301 9.526 1.00 95.25 91 ALA A C 1
ATOM 723 O O . ALA A 1 91 ? 6.612 1.210 9.428 1.00 95.25 91 ALA A O 1
ATOM 724 N N . PHE A 1 92 ? 8.724 0.447 9.205 1.00 93.38 92 PHE A N 1
ATOM 725 C CA . PHE A 1 92 ? 9.341 1.707 8.804 1.00 93.38 92 PHE A CA 1
ATOM 726 C C . PHE A 1 92 ? 10.250 1.465 7.600 1.00 93.38 92 PHE A C 1
ATOM 728 O O . PHE A 1 92 ? 11.194 0.675 7.684 1.00 93.38 92 PHE A O 1
ATOM 735 N N . GLY A 1 93 ? 9.983 2.149 6.489 1.00 88.88 93 GLY A N 1
ATOM 736 C CA . GLY A 1 93 ? 10.833 2.078 5.303 1.00 88.88 93 GLY A CA 1
ATOM 737 C C . GLY A 1 93 ? 11.998 3.049 5.384 1.00 88.88 93 GLY A C 1
ATOM 738 O O . GLY A 1 93 ? 11.775 4.230 5.634 1.00 88.88 93 GLY A O 1
ATOM 739 N N . PHE A 1 94 ? 13.223 2.610 5.092 1.00 84.19 94 PHE A N 1
ATOM 740 C CA . PHE A 1 94 ? 14.397 3.489 5.076 1.00 84.19 94 PHE A CA 1
ATOM 741 C C . PHE A 1 94 ? 15.008 3.591 3.670 1.00 84.19 94 PHE A C 1
ATOM 743 O O . PHE A 1 94 ? 15.403 2.562 3.114 1.00 84.19 94 PHE A O 1
ATOM 750 N N . PRO A 1 95 ? 15.163 4.813 3.119 1.00 66.00 95 PRO A N 1
ATOM 751 C CA . PRO A 1 95 ? 15.852 5.074 1.848 1.00 66.00 95 PRO A CA 1
ATOM 752 C C . PRO A 1 95 ? 17.250 4.448 1.772 1.00 66.00 95 PRO A C 1
ATOM 754 O O . PRO A 1 95 ? 17.665 3.922 0.741 1.00 66.00 95 PRO A O 1
ATOM 757 N N . SER A 1 96 ? 17.971 4.478 2.895 1.00 58.12 96 SER A N 1
ATOM 758 C CA . SER A 1 96 ? 19.383 4.104 3.001 1.00 58.12 96 SER A CA 1
ATOM 759 C C . SER A 1 96 ? 19.635 2.601 3.121 1.00 58.12 96 SER A C 1
ATOM 761 O O . SER A 1 96 ? 20.790 2.185 3.195 1.00 58.12 96 SER A O 1
ATOM 763 N N . MET A 1 97 ? 18.597 1.756 3.127 1.00 50.56 97 MET A N 1
ATOM 764 C CA . MET A 1 97 ? 18.811 0.305 3.154 1.00 50.56 97 MET A CA 1
ATOM 765 C C . MET A 1 97 ? 19.434 -0.233 1.860 1.00 50.56 97 MET A C 1
ATOM 767 O O . MET A 1 97 ? 19.954 -1.344 1.874 1.00 50.56 97 MET A O 1
ATOM 771 N N . ALA A 1 98 ? 19.454 0.537 0.767 1.00 50.56 98 ALA A N 1
ATOM 772 C CA . ALA A 1 98 ? 20.241 0.189 -0.415 1.00 50.56 98 ALA A CA 1
ATOM 773 C C . ALA A 1 98 ? 21.748 0.097 -0.086 1.00 50.56 98 ALA A C 1
ATOM 775 O O . ALA A 1 98 ? 22.373 -0.913 -0.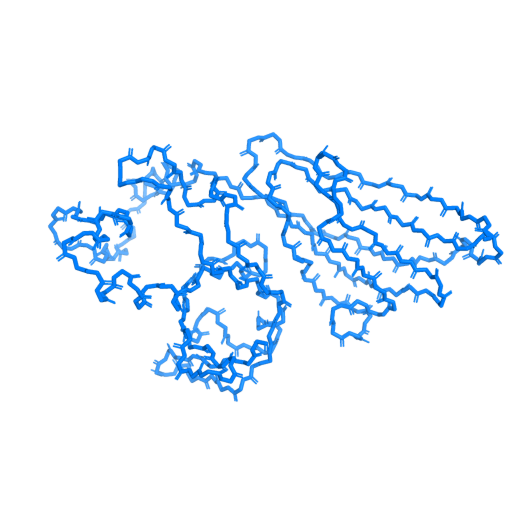408 1.00 50.56 98 ALA A O 1
ATOM 776 N N . ASP A 1 99 ? 22.291 1.064 0.663 1.00 46.53 99 ASP A N 1
ATOM 777 C CA . ASP A 1 99 ? 23.700 1.079 1.092 1.00 46.53 99 ASP A CA 1
ATOM 778 C C . ASP A 1 99 ? 24.010 -0.008 2.139 1.00 46.53 99 ASP A C 1
ATOM 780 O O . ASP A 1 99 ? 25.139 -0.500 2.239 1.00 46.53 99 ASP A O 1
ATOM 784 N N . ASP A 1 100 ? 23.020 -0.384 2.955 1.00 48.44 100 ASP A N 1
ATOM 785 C CA . ASP A 1 100 ? 23.167 -1.448 3.955 1.00 48.44 100 ASP A CA 1
ATOM 786 C C . ASP A 1 100 ? 23.041 -2.844 3.338 1.00 48.44 100 ASP A C 1
ATOM 788 O O . ASP A 1 100 ? 23.760 -3.748 3.754 1.00 48.44 100 ASP A O 1
ATOM 792 N N . ILE A 1 101 ? 22.199 -3.034 2.316 1.00 52.16 101 ILE A N 1
ATOM 793 C CA . ILE A 1 101 ? 22.149 -4.272 1.526 1.00 52.16 101 ILE A CA 1
ATOM 794 C C . ILE A 1 101 ? 23.457 -4.440 0.753 1.00 52.16 101 ILE A C 1
ATOM 796 O O . ILE A 1 101 ? 24.028 -5.528 0.777 1.00 52.16 101 ILE A O 1
ATOM 800 N N . GLU A 1 102 ? 23.972 -3.381 0.125 1.00 51.34 102 GLU A N 1
ATOM 801 C CA . GLU A 1 102 ? 25.255 -3.428 -0.578 1.00 51.34 102 GLU A CA 1
ATOM 802 C C . GLU A 1 102 ? 26.403 -3.779 0.388 1.00 51.34 102 GLU A C 1
ATOM 804 O O . GLU A 1 102 ? 27.187 -4.690 0.115 1.00 51.34 102 GLU A O 1
ATOM 809 N N . ARG A 1 103 ? 26.427 -3.191 1.595 1.00 47.62 103 ARG A N 1
ATOM 810 C CA . ARG A 1 103 ? 27.352 -3.600 2.672 1.00 47.62 103 ARG A CA 1
ATOM 811 C C . ARG A 1 103 ? 27.141 -5.038 3.155 1.00 47.62 103 ARG A C 1
ATOM 813 O O . ARG A 1 103 ? 28.120 -5.759 3.335 1.00 47.62 103 ARG A O 1
ATOM 820 N N . HIS A 1 104 ? 25.903 -5.497 3.335 1.00 47.88 104 HIS A N 1
ATOM 821 C CA . HIS A 1 104 ? 25.625 -6.855 3.822 1.00 47.88 104 HIS A CA 1
ATOM 822 C C . HIS A 1 104 ? 25.968 -7.935 2.781 1.00 47.88 104 HIS A C 1
ATOM 824 O O . HIS A 1 104 ? 26.382 -9.039 3.145 1.00 47.88 104 HIS A O 1
ATOM 830 N N . LEU A 1 105 ? 25.840 -7.616 1.488 1.00 52.00 105 LEU A N 1
ATOM 831 C CA . LEU A 1 105 ? 26.263 -8.467 0.370 1.00 52.00 105 LEU A CA 1
ATOM 832 C C . LEU A 1 105 ? 27.794 -8.526 0.231 1.00 52.00 105 LEU A C 1
ATOM 834 O O . LEU A 1 105 ? 28.326 -9.562 -0.169 1.00 52.00 105 LEU A O 1
ATOM 838 N N . LEU A 1 106 ? 28.510 -7.461 0.606 1.00 51.69 106 LEU A N 1
ATOM 839 C CA . LEU A 1 106 ? 29.976 -7.453 0.677 1.00 51.69 106 LEU A CA 1
ATOM 840 C C . LEU A 1 106 ? 30.516 -8.278 1.861 1.00 51.69 106 LEU A C 1
ATOM 842 O O . LEU A 1 106 ? 31.590 -8.871 1.758 1.00 51.69 106 LEU A O 1
ATOM 846 N N . GLU A 1 107 ? 29.777 -8.363 2.971 1.00 49.94 107 GLU A N 1
ATOM 847 C CA . GLU A 1 107 ? 30.198 -9.093 4.179 1.00 49.94 107 GLU A CA 1
ATOM 848 C C . GLU A 1 107 ? 29.871 -10.597 4.159 1.00 49.94 107 GLU A C 1
ATOM 850 O O . GLU A 1 107 ? 30.510 -11.382 4.868 1.00 49.94 107 GLU A O 1
ATOM 855 N N . LYS A 1 108 ? 28.904 -11.039 3.342 1.00 47.31 108 LYS A N 1
ATOM 856 C CA . LYS A 1 108 ? 28.535 -12.458 3.203 1.00 47.31 108 LYS A CA 1
ATOM 857 C C . LYS A 1 108 ? 28.444 -12.850 1.728 1.00 47.31 108 LYS A C 1
ATOM 859 O O . LYS A 1 108 ? 27.417 -12.599 1.103 1.00 47.31 108 LYS A O 1
ATOM 864 N N . PRO A 1 109 ? 29.437 -13.573 1.175 1.00 44.03 109 PRO A N 1
ATOM 865 C CA . PRO A 1 109 ? 29.403 -14.041 -0.202 1.00 44.03 109 PRO A CA 1
ATOM 866 C C . PRO A 1 109 ? 28.527 -15.297 -0.296 1.00 44.03 109 PRO A C 1
ATOM 868 O O . PRO A 1 109 ? 28.969 -16.360 -0.736 1.00 44.03 109 PRO A O 1
ATOM 871 N N . THR A 1 110 ? 27.272 -15.229 0.147 1.00 47.84 110 THR A N 1
ATOM 872 C CA . THR A 1 110 ? 26.285 -16.169 -0.368 1.00 47.84 110 THR A CA 1
ATOM 873 C C . THR A 1 110 ? 25.999 -15.702 -1.785 1.00 47.84 110 THR A C 1
ATOM 875 O O . THR A 1 110 ? 25.574 -14.577 -2.012 1.00 47.84 110 THR A O 1
ATOM 878 N N . ARG A 1 111 ? 26.335 -16.552 -2.758 1.00 46.31 111 ARG A N 1
ATOM 879 C CA . ARG A 1 111 ? 26.142 -16.336 -4.195 1.00 46.31 111 ARG A CA 1
ATOM 880 C C . ARG A 1 111 ? 24.655 -16.136 -4.533 1.00 46.31 111 ARG A C 1
ATOM 882 O O . ARG A 1 111 ? 24.051 -16.995 -5.168 1.00 46.31 111 ARG A O 1
ATOM 889 N N . ARG A 1 112 ? 24.035 -15.026 -4.136 1.00 49.50 112 ARG A N 1
ATOM 890 C CA . ARG A 1 112 ? 22.932 -14.478 -4.917 1.00 49.50 112 ARG A CA 1
ATOM 891 C C . ARG A 1 112 ? 23.594 -13.953 -6.177 1.00 49.50 112 ARG A C 1
ATOM 893 O O . ARG A 1 112 ? 24.376 -13.012 -6.121 1.00 49.50 112 ARG A O 1
ATOM 900 N N . SER A 1 113 ? 23.364 -14.655 -7.284 1.00 49.62 113 SER A N 1
ATOM 901 C CA . SER A 1 113 ? 23.629 -14.118 -8.613 1.00 49.62 113 SER A CA 1
ATOM 902 C C . SER A 1 113 ? 23.033 -12.716 -8.641 1.00 49.62 113 SER A C 1
ATOM 904 O O . SER A 1 113 ? 21.815 -12.583 -8.534 1.00 49.62 113 SER A O 1
ATOM 906 N N . LEU A 1 114 ? 23.866 -11.681 -8.720 1.00 55.50 114 LEU A N 1
ATOM 907 C CA . LEU A 1 114 ? 23.368 -10.367 -9.097 1.00 55.50 114 LEU A CA 1
ATOM 908 C C . LEU A 1 114 ? 22.670 -10.555 -10.453 1.00 55.50 114 LEU A C 1
ATOM 910 O O . LEU A 1 114 ? 23.179 -11.272 -11.317 1.00 55.50 114 LEU A O 1
ATOM 914 N N . ALA A 1 115 ? 21.457 -10.019 -10.598 1.00 60.19 115 ALA A N 1
ATOM 915 C CA . ALA A 1 115 ? 20.699 -10.127 -11.847 1.00 60.19 115 ALA A CA 1
ATOM 916 C C . ALA A 1 115 ? 21.344 -9.297 -12.972 1.00 60.19 115 ALA A C 1
ATOM 918 O O . ALA A 1 115 ? 21.070 -9.514 -14.149 1.00 60.19 115 ALA A O 1
ATOM 919 N N . THR A 1 116 ? 22.227 -8.369 -12.604 1.00 61.72 116 THR A N 1
ATOM 920 C CA . THR A 1 116 ? 23.004 -7.541 -13.516 1.00 61.72 116 THR A CA 1
ATOM 921 C C . THR A 1 116 ? 24.271 -8.277 -13.935 1.00 61.72 116 THR A C 1
ATOM 923 O O . THR A 1 116 ? 25.109 -8.641 -13.109 1.00 61.72 116 THR A O 1
ATOM 926 N N . CYS A 1 117 ? 24.406 -8.506 -15.237 1.00 72.56 117 CYS A N 1
ATOM 927 C CA . CYS A 1 117 ? 25.642 -8.974 -15.850 1.00 72.56 117 CYS A CA 1
ATOM 928 C C . CYS A 1 117 ? 26.340 -7.767 -16.489 1.00 72.56 117 CYS A C 1
ATOM 930 O O . CYS A 1 117 ? 25.797 -7.199 -17.429 1.00 72.56 117 CYS A O 1
ATOM 932 N N . GLY A 1 118 ? 27.533 -7.405 -16.012 1.00 80.19 118 GLY A N 1
ATOM 933 C CA . GLY A 1 118 ? 28.245 -6.205 -16.472 1.00 80.19 118 GLY A CA 1
ATOM 934 C C . GLY A 1 118 ? 27.911 -4.966 -15.641 1.00 80.19 118 GLY A C 1
ATOM 935 O O . GLY A 1 118 ? 27.567 -5.094 -14.465 1.00 80.19 118 GLY A O 1
ATOM 936 N N . ASP A 1 119 ? 28.062 -3.791 -16.250 1.00 81.31 119 ASP A N 1
ATOM 937 C CA . ASP A 1 119 ? 27.769 -2.509 -15.609 1.00 81.31 119 ASP A CA 1
ATOM 938 C C . ASP A 1 119 ? 26.256 -2.329 -15.408 1.00 81.31 119 ASP A C 1
ATOM 940 O O . ASP A 1 119 ? 25.437 -2.833 -16.180 1.00 81.31 119 ASP A O 1
ATOM 944 N N . ASP A 1 120 ? 25.872 -1.622 -14.346 1.00 79.88 120 ASP A N 1
ATOM 945 C CA . ASP A 1 120 ? 24.474 -1.281 -14.103 1.00 79.88 120 ASP A CA 1
ATOM 946 C C . ASP A 1 120 ? 24.063 -0.083 -14.960 1.00 79.88 120 ASP A C 1
ATOM 948 O O . ASP A 1 120 ? 24.368 1.066 -14.652 1.00 79.88 120 ASP A O 1
ATOM 952 N N . GLU A 1 121 ? 23.373 -0.373 -16.058 1.00 85.31 121 GLU A N 1
ATOM 953 C CA . GLU A 1 121 ? 22.886 0.624 -17.013 1.00 85.31 121 GLU A CA 1
ATOM 954 C C . GLU A 1 121 ? 21.449 1.085 -16.708 1.00 85.31 121 GLU A C 1
ATOM 956 O O . GLU A 1 121 ? 20.827 1.762 -17.532 1.00 85.31 121 GLU A O 1
ATOM 961 N N . ARG A 1 122 ? 20.879 0.708 -15.551 1.00 86.25 122 ARG A N 1
ATOM 962 C CA . ARG A 1 122 ? 19.517 1.111 -15.176 1.00 86.25 122 ARG A CA 1
ATOM 963 C C . ARG A 1 122 ? 19.430 2.626 -15.031 1.00 86.25 122 ARG A C 1
ATOM 965 O O . ARG A 1 122 ? 20.256 3.262 -14.384 1.00 86.25 122 ARG A O 1
ATOM 972 N N . GLN A 1 123 ? 18.367 3.189 -15.589 1.00 88.31 123 GLN A N 1
ATOM 973 C CA . GLN A 1 123 ? 18.042 4.605 -15.474 1.00 88.31 123 GLN A CA 1
ATOM 974 C C . GLN A 1 123 ? 16.623 4.787 -14.941 1.00 88.31 123 GLN A C 1
ATOM 976 O O . GLN A 1 123 ? 15.785 3.886 -15.037 1.00 88.31 123 GLN A O 1
ATOM 981 N N . GLN A 1 124 ? 16.344 5.971 -14.397 1.00 90.06 124 GLN A N 1
ATOM 982 C CA . GLN A 1 124 ? 14.987 6.350 -14.016 1.00 90.06 124 GLN A CA 1
ATOM 983 C C . GLN A 1 124 ? 14.068 6.294 -15.242 1.00 90.06 124 GLN A C 1
ATOM 985 O O . GLN A 1 124 ? 14.458 6.699 -16.337 1.00 90.06 124 GLN A O 1
ATOM 990 N N . ALA A 1 125 ? 12.816 5.857 -15.068 1.00 92.19 125 ALA A N 1
ATOM 991 C CA . ALA A 1 125 ? 11.868 5.737 -16.183 1.00 92.19 125 ALA A CA 1
ATOM 992 C C . ALA A 1 125 ? 11.715 7.054 -16.971 1.00 92.19 125 ALA A C 1
ATOM 994 O O . ALA A 1 125 ? 11.582 7.039 -18.193 1.00 92.19 125 ALA A O 1
ATOM 995 N N . LYS A 1 126 ? 11.812 8.197 -16.279 1.00 92.50 126 LYS A N 1
ATOM 996 C CA . LYS A 1 126 ? 11.741 9.543 -16.861 1.00 92.50 126 LYS A CA 1
ATOM 997 C C . LYS A 1 126 ? 12.808 9.811 -17.933 1.00 92.50 126 LYS A C 1
ATOM 999 O O . LYS A 1 126 ? 12.533 10.546 -18.873 1.00 92.50 126 LYS A O 1
ATOM 1004 N N . CYS A 1 127 ? 13.975 9.162 -17.865 1.00 94.75 127 CYS A N 1
ATOM 1005 C CA . CYS A 1 127 ? 15.025 9.256 -18.890 1.00 94.75 127 CYS A CA 1
ATOM 1006 C C . CYS A 1 127 ? 14.568 8.761 -20.274 1.00 94.75 127 CYS A C 1
ATOM 1008 O O . CYS A 1 127 ? 15.113 9.160 -21.305 1.00 94.75 127 CYS A O 1
ATOM 1010 N N . TYR A 1 128 ? 13.551 7.898 -20.313 1.00 95.56 128 TYR A N 1
ATOM 1011 C CA . TYR A 1 128 ? 13.036 7.304 -21.543 1.00 95.56 128 TYR A CA 1
ATOM 1012 C C . TYR A 1 128 ? 11.823 8.042 -22.122 1.00 95.56 128 TYR A C 1
ATOM 1014 O O . TYR A 1 128 ? 11.335 7.643 -23.176 1.00 95.56 128 TYR A O 1
ATOM 1022 N N . GLU A 1 129 ? 11.341 9.115 -21.483 1.00 95.50 129 GLU A N 1
ATOM 1023 C CA . GLU A 1 129 ? 10.126 9.826 -21.909 1.00 95.50 129 GLU A CA 1
ATOM 1024 C C . GLU A 1 129 ? 10.232 10.377 -23.338 1.00 95.50 129 GLU A C 1
ATOM 1026 O O . GLU A 1 129 ? 9.320 10.181 -24.139 1.00 95.50 129 GLU A O 1
ATOM 1031 N N . GLU A 1 130 ? 11.353 11.014 -23.685 1.00 96.44 130 GLU A N 1
ATOM 1032 C CA . GLU A 1 130 ? 11.561 11.568 -25.030 1.00 96.44 130 GLU A CA 1
ATOM 1033 C C . GLU A 1 130 ? 12.098 10.530 -26.022 1.00 96.44 130 GLU A C 1
ATOM 1035 O O . GLU A 1 130 ? 11.713 10.522 -27.191 1.00 96.44 130 GLU A O 1
ATOM 1040 N N . SER A 1 131 ? 12.999 9.651 -25.572 1.00 97.38 131 SER A N 1
ATOM 1041 C CA . SER A 1 131 ? 13.691 8.701 -26.452 1.00 97.38 131 SER A CA 1
ATOM 1042 C C . SER A 1 131 ? 12.841 7.477 -26.810 1.00 97.38 131 SER A C 1
ATOM 1044 O O . SER A 1 131 ? 12.987 6.940 -27.907 1.00 97.38 131 SER A O 1
ATOM 1046 N N . HIS A 1 132 ? 11.955 7.040 -25.908 1.00 97.38 132 HIS A N 1
ATOM 1047 C CA . HIS A 1 132 ? 11.096 5.859 -26.052 1.00 97.38 132 HIS A CA 1
ATOM 1048 C C . HIS A 1 132 ? 9.687 6.128 -25.481 1.00 97.38 132 HIS A C 1
ATOM 1050 O O . HIS A 1 132 ? 9.254 5.460 -24.533 1.00 97.38 132 HIS A O 1
ATOM 1056 N N . PRO A 1 133 ? 8.934 7.082 -26.058 1.00 97.31 133 PRO A N 1
ATOM 1057 C CA . PRO A 1 133 ? 7.679 7.577 -25.483 1.00 97.31 133 PRO A CA 1
ATOM 1058 C C . PRO A 1 133 ? 6.609 6.491 -25.295 1.00 97.31 133 PRO A C 1
ATOM 1060 O O . PRO A 1 133 ? 5.860 6.521 -24.316 1.00 97.31 133 PRO A O 1
ATOM 1063 N N . ASP A 1 134 ? 6.554 5.499 -26.189 1.00 97.62 134 ASP A N 1
ATOM 1064 C CA . ASP A 1 134 ? 5.608 4.383 -26.082 1.00 97.62 134 ASP A CA 1
ATOM 1065 C C . ASP A 1 134 ? 5.930 3.482 -24.880 1.00 97.62 134 ASP A C 1
ATOM 1067 O O . ASP A 1 134 ? 5.032 3.108 -24.124 1.00 97.62 134 ASP A O 1
ATOM 1071 N N . VAL A 1 135 ? 7.216 3.191 -24.651 1.00 95.50 135 VAL A N 1
ATOM 1072 C CA . VAL A 1 135 ? 7.684 2.393 -23.505 1.00 95.50 135 VAL A CA 1
ATOM 1073 C C . VAL A 1 135 ? 7.446 3.153 -22.204 1.00 95.50 135 VAL A C 1
ATOM 1075 O O . VAL A 1 135 ? 6.912 2.589 -21.249 1.00 95.50 135 VAL A O 1
ATOM 1078 N N . TYR A 1 136 ? 7.767 4.450 -22.174 1.00 95.88 136 TYR A N 1
ATOM 1079 C CA . TYR A 1 136 ? 7.484 5.297 -21.016 1.00 95.88 136 TYR A CA 1
ATOM 1080 C C . TYR A 1 136 ? 5.982 5.325 -20.698 1.00 95.88 136 TYR A C 1
ATOM 1082 O O . TYR A 1 136 ? 5.579 5.171 -19.545 1.00 95.88 136 TYR A O 1
ATOM 1090 N N . THR A 1 137 ? 5.132 5.432 -21.720 1.00 95.25 137 THR A N 1
ATOM 1091 C CA . THR A 1 137 ? 3.673 5.404 -21.551 1.00 95.25 137 THR A CA 1
ATOM 1092 C C . THR A 1 137 ? 3.192 4.067 -20.990 1.00 95.25 137 THR A C 1
ATOM 1094 O O . THR A 1 137 ? 2.390 4.060 -20.058 1.00 95.25 137 THR A O 1
ATOM 1097 N N . GLN A 1 138 ? 3.706 2.944 -21.497 1.00 94.38 138 GLN A N 1
ATOM 1098 C CA . GLN A 1 138 ? 3.374 1.606 -20.994 1.00 94.38 138 GLN A CA 1
ATOM 1099 C C . GLN A 1 138 ? 3.865 1.375 -19.560 1.00 94.38 138 GLN A C 1
ATOM 1101 O O . GLN A 1 138 ? 3.193 0.686 -18.794 1.00 94.38 138 GLN A O 1
ATOM 1106 N N . SER A 1 139 ? 4.978 1.995 -19.156 1.00 94.38 139 SER A N 1
ATOM 1107 C CA . SER A 1 139 ? 5.514 1.855 -17.794 1.00 94.38 139 SER A CA 1
ATOM 1108 C C . SER A 1 139 ? 4.554 2.350 -16.705 1.00 94.38 139 SER A C 1
ATOM 1110 O O . SER A 1 139 ? 4.632 1.898 -15.568 1.00 94.38 139 SER A O 1
ATOM 1112 N N . LYS A 1 140 ? 3.575 3.199 -17.049 1.00 94.06 140 LYS A N 1
ATOM 1113 C CA . LYS A 1 140 ? 2.524 3.663 -16.124 1.00 94.06 140 LYS A CA 1
ATOM 1114 C C . LYS A 1 140 ? 1.606 2.543 -15.622 1.00 94.06 140 LYS A C 1
ATOM 1116 O O . LYS A 1 140 ? 0.917 2.739 -14.628 1.00 94.06 140 LYS A O 1
ATOM 1121 N N . ALA A 1 141 ? 1.590 1.392 -16.296 1.00 96.38 141 ALA A N 1
ATOM 1122 C CA . ALA A 1 141 ? 0.872 0.198 -15.856 1.00 96.38 141 ALA A CA 1
ATOM 1123 C C . ALA A 1 141 ? 1.648 -0.626 -14.813 1.00 96.38 141 ALA A C 1
ATOM 1125 O O . ALA A 1 141 ? 1.111 -1.614 -14.319 1.00 96.38 141 ALA A O 1
ATOM 1126 N N . VAL A 1 142 ? 2.895 -0.260 -14.502 1.00 97.12 142 VAL A N 1
ATOM 1127 C CA . VAL A 1 142 ? 3.733 -0.933 -13.504 1.00 97.12 142 VAL A CA 1
ATOM 1128 C C . VAL A 1 142 ? 3.459 -0.344 -12.121 1.00 97.12 142 VAL A C 1
ATOM 1130 O O . VAL A 1 142 ? 3.404 0.875 -11.953 1.00 97.12 142 VAL A O 1
ATOM 1133 N N . ALA A 1 143 ? 3.321 -1.221 -11.132 1.00 97.06 143 ALA A N 1
ATOM 1134 C CA . ALA A 1 143 ? 3.172 -0.880 -9.729 1.00 97.06 143 ALA A CA 1
ATOM 1135 C C . ALA A 1 143 ? 4.379 -1.339 -8.913 1.00 97.06 143 ALA A C 1
ATOM 1137 O O . ALA A 1 143 ? 4.927 -2.430 -9.118 1.00 97.06 143 ALA A O 1
ATOM 1138 N N . ARG A 1 144 ? 4.724 -0.528 -7.917 1.00 95.00 144 ARG A N 1
ATOM 1139 C CA . ARG A 1 144 ? 5.500 -0.962 -6.759 1.00 95.00 144 ARG A CA 1
ATOM 1140 C C . ARG A 1 144 ? 4.561 -1.638 -5.766 1.00 95.00 144 ARG A C 1
ATOM 1142 O O . ARG A 1 144 ? 3.491 -1.109 -5.483 1.00 95.00 144 ARG A O 1
ATOM 1149 N N . LEU A 1 145 ? 4.962 -2.792 -5.247 1.00 97.06 145 LEU A N 1
ATOM 1150 C CA . LEU A 1 145 ? 4.197 -3.538 -4.250 1.00 97.06 145 LEU A CA 1
ATOM 1151 C C . LEU A 1 145 ? 4.902 -3.408 -2.902 1.00 97.06 145 LEU A C 1
ATOM 1153 O O . LEU A 1 145 ? 6.088 -3.731 -2.819 1.00 97.06 145 LEU A O 1
ATOM 1157 N N . LEU A 1 146 ? 4.180 -2.971 -1.870 1.00 95.94 146 LEU A N 1
ATOM 1158 C CA . LEU A 1 146 ? 4.604 -3.072 -0.474 1.00 95.94 146 LEU A CA 1
ATOM 1159 C C . LEU A 1 146 ? 3.740 -4.111 0.232 1.00 95.94 146 LEU A C 1
ATOM 1161 O O . LEU A 1 146 ? 2.566 -3.875 0.487 1.00 95.94 146 LEU A O 1
ATOM 1165 N N . ILE A 1 147 ? 4.327 -5.256 0.537 1.00 96.31 147 ILE A N 1
ATOM 1166 C CA . ILE A 1 147 ? 3.652 -6.435 1.067 1.00 96.31 147 ILE A CA 1
ATOM 1167 C C . ILE A 1 147 ? 3.983 -6.541 2.554 1.00 96.31 147 ILE A C 1
ATOM 1169 O O . ILE A 1 147 ? 5.156 -6.485 2.942 1.00 96.31 147 ILE A O 1
ATOM 1173 N N . GLN A 1 148 ? 2.951 -6.676 3.386 1.00 94.25 148 GLN A N 1
ATOM 1174 C CA . GLN A 1 148 ? 3.066 -6.840 4.838 1.00 94.25 148 GLN A CA 1
ATOM 1175 C C . GLN A 1 148 ? 3.966 -5.771 5.489 1.00 94.25 148 GLN A C 1
ATOM 1177 O O . GLN A 1 148 ? 4.817 -6.059 6.328 1.00 94.25 148 GLN A O 1
ATOM 1182 N N . GLY A 1 149 ? 3.849 -4.528 5.016 1.00 89.50 149 GLY A N 1
ATOM 1183 C CA . GLY A 1 149 ? 4.577 -3.377 5.551 1.00 89.50 149 GLY A CA 1
ATOM 1184 C C . GLY A 1 149 ? 6.085 -3.333 5.278 1.00 89.50 149 GLY A C 1
ATOM 1185 O O . GLY A 1 149 ? 6.714 -2.365 5.695 1.00 89.50 149 GLY A O 1
ATOM 1186 N N . GLY A 1 150 ? 6.687 -4.311 4.587 1.00 87.94 150 GLY A N 1
ATOM 1187 C CA . GLY A 1 150 ? 8.148 -4.311 4.410 1.00 87.94 150 GLY A CA 1
ATOM 1188 C C . GLY A 1 150 ? 8.732 -5.139 3.267 1.00 87.94 150 GLY A C 1
ATOM 1189 O O . GLY A 1 150 ? 9.872 -4.886 2.872 1.00 87.94 150 GLY A O 1
ATOM 1190 N N . PHE A 1 151 ? 8.003 -6.104 2.704 1.00 88.94 151 PHE A N 1
ATOM 1191 C CA . PHE A 1 151 ? 8.486 -6.874 1.559 1.00 88.94 151 PHE A CA 1
ATOM 1192 C C . PHE A 1 151 ? 8.130 -6.164 0.249 1.00 88.94 151 PHE A C 1
ATOM 1194 O O . PHE A 1 151 ? 6.999 -5.731 0.064 1.00 88.94 151 PHE A O 1
ATOM 1201 N N . VAL A 1 152 ? 9.098 -5.997 -0.655 1.00 91.00 152 VAL A N 1
ATOM 1202 C CA . VAL A 1 152 ? 8.930 -5.151 -1.846 1.00 91.00 152 VAL A CA 1
ATOM 1203 C C . VAL A 1 152 ? 9.007 -5.983 -3.113 1.00 91.00 152 VAL A C 1
ATOM 1205 O O . VAL A 1 152 ? 9.971 -6.721 -3.313 1.00 91.00 152 VAL A O 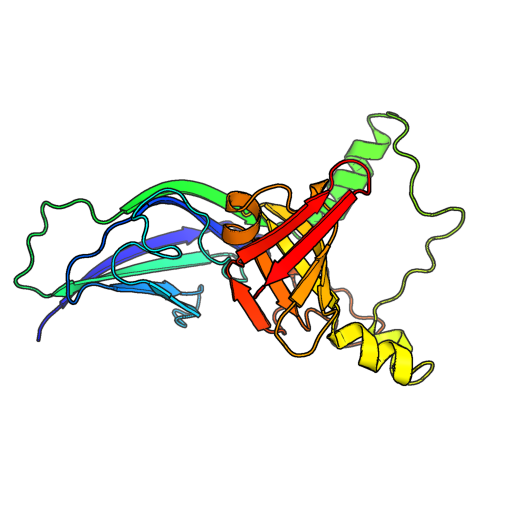1
ATOM 1208 N N . CYS A 1 153 ? 8.026 -5.802 -3.992 1.00 95.81 153 CYS A N 1
ATOM 1209 C CA . CYS A 1 153 ? 7.960 -6.457 -5.295 1.00 95.81 153 CYS A CA 1
ATOM 1210 C C . CYS A 1 153 ? 7.513 -5.488 -6.398 1.00 95.81 153 CYS A C 1
ATOM 1212 O O . CYS A 1 153 ? 7.306 -4.291 -6.182 1.00 95.81 153 CYS A O 1
ATOM 1214 N N . THR A 1 154 ? 7.366 -6.018 -7.610 1.00 96.62 154 THR A N 1
ATOM 1215 C CA . THR A 1 154 ? 6.822 -5.306 -8.767 1.00 96.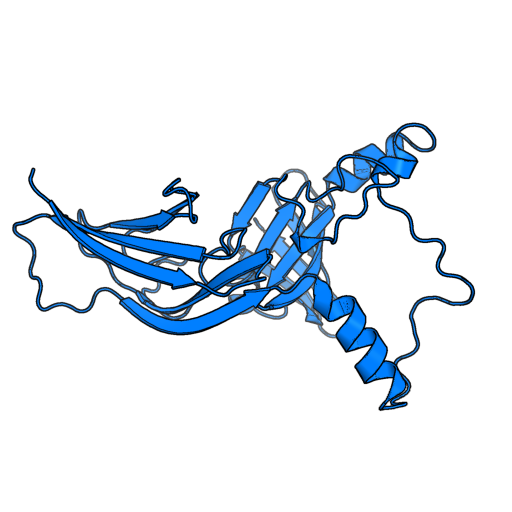62 154 THR A CA 1
ATOM 1216 C C . THR A 1 154 ? 5.657 -6.096 -9.343 1.00 96.62 154 THR A C 1
ATOM 1218 O O . THR A 1 154 ? 5.672 -7.326 -9.358 1.00 96.62 154 THR A O 1
ATOM 1221 N N . GLY A 1 155 ? 4.649 -5.393 -9.839 1.00 98.00 155 GLY A N 1
ATOM 1222 C CA . GLY A 1 155 ? 3.561 -5.976 -10.609 1.00 98.00 155 GLY A CA 1
ATOM 1223 C C . GLY A 1 155 ? 3.146 -5.045 -11.734 1.00 98.00 155 GLY A C 1
ATOM 1224 O O . GLY A 1 155 ? 3.606 -3.908 -11.803 1.00 98.00 155 GLY A O 1
ATOM 1225 N N . TRP A 1 156 ? 2.302 -5.517 -12.640 1.00 98.19 156 TRP A N 1
ATOM 1226 C CA . TRP A 1 156 ? 1.797 -4.695 -13.736 1.00 98.19 156 TRP A CA 1
ATOM 1227 C C . TRP A 1 156 ? 0.378 -5.083 -14.130 1.00 98.19 156 TRP A C 1
ATOM 1229 O O . TRP A 1 156 ? -0.005 -6.255 -14.074 1.00 98.19 156 TRP A O 1
ATOM 1239 N N . LEU A 1 157 ? -0.406 -4.089 -14.545 1.00 98.12 157 LEU A N 1
ATOM 1240 C CA . LEU A 1 157 ? -1.747 -4.318 -15.070 1.00 98.12 157 LEU A CA 1
ATOM 1241 C C . LEU A 1 157 ? -1.671 -5.111 -16.377 1.00 98.12 157 LEU A C 1
ATOM 1243 O O . LEU A 1 157 ? -0.888 -4.799 -17.275 1.00 98.12 157 LEU A O 1
ATOM 1247 N N . ILE A 1 158 ? -2.522 -6.125 -16.487 1.00 96.56 158 ILE A N 1
ATOM 1248 C CA . ILE A 1 158 ? -2.666 -6.962 -17.689 1.00 96.56 158 ILE A CA 1
ATOM 1249 C C . ILE A 1 158 ? -4.037 -6.797 -18.353 1.00 96.56 158 ILE A C 1
ATOM 1251 O O . ILE A 1 158 ? -4.303 -7.395 -19.395 1.00 96.56 158 ILE A O 1
ATOM 1255 N N . SER A 1 159 ? -4.922 -5.998 -17.755 1.00 94.31 159 SER A N 1
ATOM 1256 C CA . SER A 1 159 ? -6.236 -5.674 -18.307 1.00 94.31 159 SER A CA 1
ATOM 1257 C C . SER A 1 159 ? -6.737 -4.327 -17.785 1.00 94.31 159 SER A C 1
ATOM 1259 O O . SER A 1 159 ? -6.221 -3.807 -16.798 1.00 94.31 159 SER A O 1
ATOM 1261 N N . ASN A 1 160 ? -7.784 -3.800 -18.419 1.00 91.12 160 ASN A N 1
ATOM 1262 C CA . ASN A 1 160 ? -8.452 -2.573 -17.980 1.00 91.12 160 ASN A CA 1
ATOM 1263 C C . ASN A 1 160 ? -9.450 -2.803 -16.830 1.00 91.12 160 ASN A C 1
ATOM 1265 O O . ASN A 1 160 ? -10.015 -1.835 -16.332 1.00 91.12 160 ASN A O 1
ATOM 1269 N N . ASP A 1 161 ? -9.657 -4.056 -16.418 1.00 93.69 161 ASP A N 1
ATOM 1270 C CA . ASP A 1 161 ? -10.612 -4.438 -15.371 1.00 93.69 161 ASP A CA 1
ATOM 1271 C C . ASP A 1 161 ? -9.969 -4.486 -13.974 1.00 93.69 161 ASP A C 1
ATOM 1273 O O . ASP A 1 161 ? -10.572 -5.009 -13.053 1.00 93.69 161 ASP A O 1
ATOM 1277 N N . GLY A 1 162 ? -8.742 -3.974 -13.809 1.00 94.88 162 GLY A N 1
ATOM 1278 C CA . GLY A 1 162 ? -8.036 -3.986 -12.519 1.00 94.88 162 GLY A CA 1
ATOM 1279 C C . GLY A 1 162 ? -7.178 -5.229 -12.269 1.00 94.88 162 GLY A C 1
ATOM 1280 O O . GLY A 1 162 ? -6.533 -5.323 -11.229 1.00 94.88 162 GLY A O 1
ATOM 1281 N N . HIS A 1 163 ? -7.086 -6.160 -13.227 1.00 98.06 163 HIS A N 1
ATOM 1282 C CA . HIS A 1 163 ? -6.212 -7.323 -13.063 1.00 98.06 163 HIS A CA 1
ATOM 1283 C C . HIS A 1 163 ? -4.729 -6.950 -13.139 1.00 98.06 163 HIS A C 1
ATOM 1285 O O . HIS A 1 163 ? -4.257 -6.441 -14.165 1.00 98.06 163 HIS A O 1
ATOM 1291 N N . LEU A 1 164 ? -3.987 -7.301 -12.092 1.00 98.50 164 LEU A N 1
ATOM 1292 C CA . LEU A 1 164 ? -2.545 -7.119 -11.980 1.00 98.50 164 LEU A CA 1
ATOM 1293 C C . LEU A 1 164 ? -1.840 -8.473 -11.878 1.00 98.50 164 LEU A C 1
ATOM 1295 O O . LEU A 1 164 ? -2.290 -9.372 -11.169 1.00 98.50 164 LEU A O 1
ATOM 1299 N N . MET A 1 165 ? -0.719 -8.608 -12.583 1.00 98.44 165 MET A N 1
ATOM 1300 C CA . MET A 1 165 ? 0.172 -9.763 -12.510 1.00 98.44 165 MET A CA 1
ATOM 1301 C C . MET A 1 165 ? 1.431 -9.420 -11.709 1.00 98.44 165 MET A C 1
ATOM 1303 O O . MET A 1 165 ? 1.966 -8.319 -11.823 1.00 98.44 165 MET A O 1
ATOM 1307 N N . THR A 1 166 ? 1.907 -10.370 -10.911 1.00 98.69 166 THR A N 1
ATOM 1308 C CA . THR A 1 166 ? 3.190 -10.320 -10.194 1.00 98.69 166 THR A CA 1
ATOM 1309 C C . THR A 1 166 ? 3.720 -11.747 -10.009 1.00 98.69 166 THR A C 1
ATOM 1311 O O . THR A 1 166 ? 3.185 -12.689 -10.599 1.00 98.69 166 THR A O 1
ATOM 1314 N N . ASN A 1 167 ? 4.773 -11.926 -9.218 1.00 98.44 167 ASN A N 1
ATOM 1315 C CA . ASN A 1 167 ? 5.311 -13.236 -8.889 1.00 98.44 167 ASN A CA 1
ATOM 1316 C C . ASN A 1 167 ? 4.539 -13.914 -7.752 1.00 98.44 167 ASN A C 1
ATOM 1318 O O . ASN A 1 167 ? 4.026 -13.254 -6.848 1.00 98.44 167 ASN A O 1
ATOM 1322 N N . GLU A 1 168 ? 4.478 -15.245 -7.779 1.00 98.12 168 GLU A N 1
ATOM 1323 C CA . GLU A 1 168 ? 3.813 -16.012 -6.720 1.00 98.12 168 GLU A CA 1
ATOM 1324 C C . GLU A 1 168 ? 4.559 -15.883 -5.397 1.00 98.12 168 GLU A C 1
ATOM 1326 O O . GLU A 1 168 ? 3.930 -15.707 -4.360 1.00 98.12 168 GLU A O 1
ATOM 1331 N N . HIS A 1 169 ? 5.891 -15.832 -5.434 1.00 96.19 169 HIS A N 1
ATOM 1332 C CA . HIS A 1 169 ? 6.675 -15.620 -4.221 1.00 96.19 169 HIS A CA 1
ATOM 1333 C C . HIS A 1 169 ? 6.452 -14.236 -3.579 1.00 96.19 169 HIS A C 1
ATOM 1335 O O . HIS A 1 169 ? 6.894 -14.014 -2.452 1.00 96.19 169 HIS A O 1
ATOM 1341 N N . CYS A 1 170 ? 5.815 -13.300 -4.294 1.00 97.56 170 CYS A N 1
ATOM 1342 C CA . CYS A 1 170 ? 5.370 -12.018 -3.755 1.00 97.56 170 CYS A CA 1
ATOM 1343 C C . CYS A 1 170 ? 3.961 -12.115 -3.170 1.00 97.56 170 CYS A C 1
ATOM 1345 O O . CYS A 1 170 ? 3.727 -11.661 -2.055 1.00 97.56 170 CYS A O 1
ATOM 1347 N N . ILE A 1 171 ? 3.027 -12.703 -3.922 1.00 98.38 171 ILE A N 1
ATOM 1348 C CA . ILE A 1 171 ? 1.634 -12.877 -3.508 1.00 98.38 171 ILE A CA 1
ATOM 1349 C C . ILE A 1 171 ? 1.242 -14.345 -3.696 1.00 98.38 171 ILE A C 1
ATOM 1351 O O . ILE A 1 171 ? 0.720 -14.735 -4.743 1.00 98.38 171 ILE A O 1
ATOM 1355 N N . GLY A 1 172 ? 1.479 -15.158 -2.666 1.00 97.50 172 GLY A N 1
ATOM 1356 C CA . GLY A 1 172 ? 1.175 -16.594 -2.684 1.00 97.50 172 GLY A CA 1
ATOM 1357 C C . GLY A 1 172 ? -0.200 -16.928 -2.104 1.00 97.50 172 GLY A C 1
ATOM 1358 O O . GLY A 1 172 ? -0.752 -18.007 -2.337 1.00 97.50 172 GLY A O 1
ATOM 1359 N N . SER A 1 173 ? -0.788 -16.000 -1.346 1.00 97.00 173 SER A N 1
ATOM 1360 C CA . SER A 1 173 ? -2.043 -16.205 -0.628 1.00 97.00 173 SER A CA 1
ATOM 1361 C C . SER A 1 173 ? -2.984 -15.001 -0.701 1.00 97.00 173 SER A C 1
ATOM 1363 O O . SER A 1 173 ? -2.597 -13.884 -1.043 1.00 97.00 173 SER A O 1
ATOM 1365 N N . SER A 1 174 ? -4.254 -15.219 -0.347 1.00 95.69 174 SER A N 1
ATOM 1366 C CA . SER A 1 174 ? -5.220 -14.122 -0.213 1.00 95.69 174 SER A CA 1
ATOM 1367 C C . SER A 1 174 ? -4.845 -13.142 0.899 1.00 95.69 174 SER A C 1
ATOM 1369 O O . SER A 1 174 ? -5.214 -11.979 0.800 1.00 95.69 174 SER A O 1
ATOM 1371 N N . SER A 1 175 ? -4.124 -13.597 1.934 1.00 94.25 175 SER A N 1
ATOM 1372 C CA . SER A 1 175 ? -3.621 -12.714 2.993 1.00 94.25 175 SER A CA 1
ATOM 1373 C C . SER A 1 175 ? -2.552 -11.783 2.441 1.00 94.25 175 SER A C 1
ATOM 1375 O O . SER A 1 175 ? -2.625 -10.588 2.678 1.00 94.25 175 SER A O 1
ATOM 1377 N N . ASP A 1 176 ? -1.623 -12.301 1.630 1.00 96.69 176 ASP A N 1
ATOM 1378 C CA . ASP A 1 176 ? -0.604 -11.466 0.983 1.00 96.69 176 ASP A CA 1
ATOM 1379 C C . ASP A 1 176 ? -1.259 -10.430 0.072 1.00 96.69 176 ASP A C 1
ATOM 1381 O O . ASP A 1 176 ? -0.925 -9.253 0.138 1.00 96.69 176 ASP A O 1
ATOM 1385 N N . ALA A 1 177 ? -2.240 -10.848 -0.736 1.00 97.25 177 ALA A N 1
ATOM 1386 C CA . ALA A 1 177 ? -2.966 -9.941 -1.622 1.00 97.25 177 ALA A CA 1
ATOM 1387 C C . ALA A 1 177 ? -3.700 -8.848 -0.832 1.00 97.25 177 ALA A C 1
ATOM 1389 O O . ALA A 1 177 ? -3.666 -7.682 -1.221 1.00 97.25 177 ALA A O 1
ATOM 1390 N N . LEU A 1 178 ? -4.327 -9.211 0.291 1.00 95.50 178 LEU A N 1
ATOM 1391 C CA . LEU A 1 178 ? -4.983 -8.264 1.184 1.00 95.50 178 LEU A CA 1
ATOM 1392 C C . LEU A 1 178 ? -3.977 -7.319 1.848 1.00 95.50 178 LEU A C 1
ATOM 1394 O O . LEU A 1 178 ? -4.263 -6.135 1.941 1.00 95.50 178 LEU A O 1
ATOM 1398 N N . ASP A 1 179 ? -2.808 -7.794 2.261 1.00 96.25 179 ASP A N 1
ATOM 1399 C CA . ASP A 1 179 ? -1.780 -7.016 2.966 1.00 96.25 179 ASP A CA 1
ATOM 1400 C C . ASP A 1 179 ? -0.753 -6.367 2.024 1.00 96.25 179 ASP A C 1
ATOM 1402 O O . ASP A 1 179 ? 0.356 -6.027 2.438 1.00 96.25 179 ASP A O 1
ATOM 1406 N N . THR A 1 180 ? -1.114 -6.181 0.752 1.00 98.00 180 THR A N 1
ATOM 1407 C CA . THR A 1 180 ? -0.278 -5.487 -0.232 1.00 98.00 180 THR A CA 1
ATOM 1408 C C . THR A 1 180 ? -0.824 -4.100 -0.540 1.00 98.00 180 THR A C 1
ATOM 1410 O O . THR A 1 180 ? -2.003 -3.945 -0.848 1.00 98.00 180 THR A O 1
ATOM 1413 N N . ASP A 1 181 ? 0.047 -3.098 -0.530 1.00 97.19 181 ASP A N 1
ATOM 1414 C CA . ASP A 1 181 ? -0.204 -1.807 -1.160 1.00 97.19 181 ASP A CA 1
ATOM 1415 C C . ASP A 1 181 ? 0.374 -1.799 -2.579 1.00 97.19 181 ASP A C 1
ATOM 1417 O O . ASP A 1 181 ? 1.556 -2.082 -2.785 1.00 97.19 181 ASP A O 1
ATOM 1421 N N . PHE A 1 182 ? -0.466 -1.458 -3.555 1.00 97.62 182 PHE A N 1
ATOM 1422 C CA . PHE A 1 182 ? -0.140 -1.378 -4.975 1.00 97.62 182 PHE A CA 1
ATOM 1423 C C . PHE A 1 182 ? -0.037 0.086 -5.383 1.00 97.62 182 PHE A C 1
ATOM 1425 O O . PHE A 1 182 ? -1.041 0.792 -5.489 1.00 97.62 182 PHE A O 1
ATOM 1432 N N . GLU A 1 183 ? 1.183 0.552 -5.607 1.00 96.31 183 GLU A N 1
ATOM 1433 C CA . GLU A 1 183 ? 1.463 1.952 -5.881 1.00 96.31 183 GLU A CA 1
ATOM 1434 C C . GLU A 1 183 ? 1.857 2.167 -7.340 1.00 96.31 183 GLU A C 1
ATOM 1436 O O . GLU A 1 183 ? 2.908 1.715 -7.801 1.00 96.31 183 GLU A O 1
ATOM 1441 N N . PHE A 1 184 ? 1.017 2.906 -8.060 1.00 95.88 184 PHE A N 1
ATOM 1442 C CA . PHE A 1 184 ? 1.250 3.297 -9.445 1.00 95.88 184 PHE A CA 1
ATOM 1443 C C . PHE A 1 184 ? 1.762 4.729 -9.524 1.00 95.88 184 PHE A C 1
ATOM 1445 O O . PHE A 1 184 ? 1.362 5.593 -8.746 1.00 95.88 184 PHE A O 1
ATOM 1452 N N . GLY A 1 185 ? 2.605 5.006 -10.518 1.00 93.06 185 GLY A N 1
ATOM 1453 C CA . GLY A 1 185 ? 3.102 6.362 -10.758 1.00 93.06 185 GLY A CA 1
ATOM 1454 C C . GLY A 1 185 ? 4.156 6.839 -9.756 1.00 93.06 185 GLY A C 1
ATOM 1455 O O . GLY A 1 185 ? 4.474 8.023 -9.753 1.00 93.06 185 GLY A O 1
ATOM 1456 N N . ALA A 1 186 ? 4.735 5.935 -8.958 1.00 90.50 186 ALA A N 1
ATOM 1457 C CA . ALA A 1 186 ? 5.928 6.200 -8.156 1.00 90.50 186 ALA A CA 1
ATOM 1458 C C . ALA A 1 186 ? 7.170 6.328 -9.062 1.00 90.50 186 ALA A C 1
ATOM 1460 O O . ALA A 1 186 ? 8.027 5.445 -9.115 1.00 90.50 186 ALA A O 1
ATOM 1461 N N . VAL A 1 187 ? 7.235 7.418 -9.826 1.00 88.56 187 VAL A N 1
ATOM 1462 C CA . VAL A 1 187 ? 8.296 7.721 -10.793 1.00 88.56 187 VAL A CA 1
ATOM 1463 C C . VAL A 1 187 ? 9.043 8.973 -10.345 1.00 88.56 187 VAL A C 1
ATOM 1465 O O . VAL A 1 187 ? 8.439 9.921 -9.851 1.00 88.56 187 VAL A O 1
ATOM 1468 N N . ALA A 1 188 ? 10.366 8.982 -10.511 1.00 89.31 188 ALA A N 1
ATOM 1469 C CA . ALA A 1 188 ? 11.170 10.170 -10.252 1.00 89.31 188 ALA A CA 1
ATOM 1470 C C . ALA A 1 188 ? 10.721 11.349 -11.146 1.00 89.31 188 ALA A C 1
ATOM 1472 O O . ALA A 1 188 ? 10.384 11.127 -12.314 1.00 89.31 188 ALA A O 1
ATOM 1473 N N . PRO A 1 189 ? 10.741 12.595 -10.636 1.00 88.31 189 PRO A N 1
ATOM 1474 C CA . PRO A 1 189 ? 10.258 13.754 -11.387 1.00 88.31 189 PRO A CA 1
ATOM 1475 C C . PRO A 1 189 ? 11.105 14.043 -12.632 1.00 88.31 189 PRO A C 1
ATOM 1477 O O . PRO A 1 189 ? 10.552 14.406 -13.667 1.00 88.31 189 PRO A O 1
ATOM 1480 N N . ASP A 1 190 ? 12.417 13.802 -12.553 1.00 89.56 190 ASP A N 1
ATOM 1481 C CA . ASP A 1 190 ? 13.393 14.020 -13.625 1.00 89.56 190 ASP A CA 1
ATOM 1482 C C . ASP A 1 190 ? 14.370 12.840 -13.750 1.00 89.56 190 ASP A C 1
ATOM 1484 O O . ASP A 1 190 ? 14.580 12.093 -12.790 1.00 89.56 190 ASP A O 1
ATOM 1488 N N . CYS A 1 191 ? 15.009 12.705 -14.917 1.00 90.44 191 CYS A N 1
ATOM 1489 C CA . CYS A 1 191 ? 15.968 11.633 -15.219 1.00 90.44 191 CYS A CA 1
ATOM 1490 C C . CYS A 1 191 ? 17.114 11.526 -14.193 1.00 90.44 191 CYS A C 1
ATOM 1492 O O . CYS A 1 191 ? 17.390 10.439 -13.691 1.00 90.44 191 CYS A O 1
ATOM 1494 N N . ASP A 1 192 ? 17.712 12.661 -13.822 1.00 87.62 192 ASP A N 1
ATOM 1495 C CA . ASP A 1 192 ? 18.878 12.732 -12.929 1.00 87.62 192 ASP A CA 1
ATOM 1496 C C . ASP A 1 192 ? 18.500 13.021 -11.463 1.00 87.62 192 ASP A C 1
ATOM 1498 O O . ASP A 1 192 ? 19.312 13.526 -10.684 1.00 87.62 192 ASP A O 1
ATOM 1502 N N . SER A 1 193 ? 17.249 12.752 -11.070 1.00 82.94 193 SER A N 1
ATOM 1503 C CA . SER A 1 193 ? 16.785 13.031 -9.706 1.00 82.94 193 SER A CA 1
ATOM 1504 C C . SER A 1 193 ? 17.567 12.199 -8.682 1.00 82.94 193 SER A C 1
ATOM 1506 O O . SER A 1 193 ? 17.530 10.967 -8.760 1.00 82.94 193 SER A O 1
ATOM 1508 N N . PRO A 1 194 ? 18.201 12.818 -7.667 1.00 77.31 194 PRO A N 1
ATOM 1509 C CA . PRO A 1 194 ? 18.900 12.100 -6.604 1.00 77.31 194 PRO A CA 1
ATOM 1510 C C . PRO A 1 194 ? 17.900 11.606 -5.544 1.00 77.31 194 PRO A C 1
ATOM 1512 O O . PRO A 1 194 ? 17.994 11.966 -4.373 1.00 77.31 194 PRO A O 1
ATOM 1515 N N . ILE A 1 195 ? 16.892 10.844 -5.971 1.00 73.81 195 ILE A N 1
ATOM 1516 C CA . ILE A 1 195 ? 15.779 10.385 -5.138 1.00 73.81 195 ILE A CA 1
ATOM 1517 C C . ILE A 1 195 ? 15.813 8.864 -5.008 1.00 73.81 195 ILE A C 1
ATOM 1519 O O . ILE A 1 195 ? 16.010 8.154 -5.999 1.00 73.81 195 ILE A O 1
ATOM 1523 N N . THR A 1 196 ? 15.618 8.345 -3.795 1.00 74.50 196 THR A N 1
ATOM 1524 C CA . THR A 1 196 ? 15.411 6.904 -3.626 1.00 74.50 196 THR A CA 1
ATOM 1525 C C . THR A 1 196 ? 13.962 6.551 -3.961 1.00 74.50 196 THR A C 1
ATOM 1527 O O . THR A 1 196 ? 13.090 7.419 -3.880 1.00 74.50 196 THR A O 1
ATOM 1530 N N . PRO A 1 197 ? 13.648 5.291 -4.320 1.00 71.50 197 PRO A N 1
ATOM 1531 C CA . PRO A 1 197 ? 12.285 4.927 -4.683 1.00 71.50 197 PRO A CA 1
ATOM 1532 C C . PRO A 1 197 ? 11.253 5.370 -3.637 1.00 71.50 197 PRO A C 1
ATOM 1534 O O . PRO A 1 197 ? 10.222 5.935 -3.997 1.00 71.50 197 PRO A O 1
ATOM 1537 N N . TRP A 1 198 ? 11.514 5.153 -2.348 1.00 79.50 198 TRP A N 1
ATOM 1538 C CA . TRP A 1 198 ? 10.540 5.421 -1.285 1.00 79.50 198 TRP A CA 1
ATOM 1539 C C . TRP A 1 198 ? 10.420 6.898 -0.887 1.00 79.50 198 TRP A C 1
ATOM 1541 O O . TRP A 1 198 ? 9.453 7.260 -0.227 1.00 79.50 198 TRP A O 1
ATOM 1551 N N . ASP A 1 199 ? 11.318 7.763 -1.360 1.00 78.56 199 ASP A N 1
ATOM 1552 C CA . ASP A 1 199 ? 11.177 9.219 -1.216 1.00 78.56 199 ASP A CA 1
ATOM 1553 C C . ASP A 1 199 ? 10.184 9.810 -2.237 1.00 78.56 199 ASP A C 1
ATOM 1555 O O . ASP A 1 199 ? 9.782 10.973 -2.134 1.00 78.56 199 ASP A O 1
ATOM 1559 N N . ILE A 1 200 ? 9.765 9.021 -3.236 1.00 80.75 200 ILE A N 1
ATOM 1560 C CA . ILE A 1 200 ? 8.788 9.450 -4.236 1.00 80.75 200 ILE A CA 1
ATOM 1561 C C . ILE A 1 200 ? 7.408 9.538 -3.581 1.00 80.75 200 ILE A C 1
ATOM 1563 O O . ILE A 1 200 ? 6.776 8.536 -3.238 1.00 80.75 200 ILE A O 1
ATOM 1567 N N . THR A 1 201 ? 6.923 10.769 -3.432 1.00 77.44 201 THR A N 1
ATOM 1568 C CA . THR A 1 201 ? 5.622 11.054 -2.811 1.00 77.44 201 THR A CA 1
ATOM 1569 C C . THR A 1 201 ? 4.464 11.088 -3.802 1.00 77.44 201 THR A C 1
ATOM 1571 O O . THR A 1 201 ? 3.326 10.877 -3.391 1.00 77.44 201 THR A O 1
ATOM 1574 N N . GLU A 1 202 ? 4.742 11.240 -5.095 1.00 82.62 202 GLU A N 1
ATOM 1575 C CA . GLU A 1 202 ? 3.734 11.143 -6.153 1.00 82.62 202 GLU A CA 1
ATOM 1576 C C . GLU A 1 202 ? 3.235 9.705 -6.354 1.00 82.62 202 GLU A C 1
ATOM 1578 O O . GLU A 1 202 ? 3.857 8.743 -5.896 1.00 82.62 202 GLU A O 1
ATOM 1583 N N . GLY A 1 203 ? 2.097 9.574 -7.035 1.00 88.94 203 GLY A N 1
ATOM 1584 C CA . GLY A 1 203 ? 1.468 8.295 -7.348 1.00 88.94 203 GLY A CA 1
ATOM 1585 C C . GLY A 1 203 ? 0.112 8.094 -6.676 1.00 88.94 203 GLY A C 1
ATOM 1586 O O . GLY A 1 203 ? -0.399 8.964 -5.970 1.00 88.94 203 GLY A O 1
ATOM 1587 N N . VAL A 1 204 ? -0.483 6.934 -6.941 1.00 92.62 204 VAL A N 1
ATOM 1588 C CA . VAL A 1 204 ? -1.746 6.487 -6.344 1.00 92.62 204 VAL A CA 1
ATOM 1589 C C . VAL A 1 204 ? -1.534 5.099 -5.763 1.00 92.62 204 VAL A C 1
ATOM 1591 O O . VAL A 1 204 ? -1.046 4.209 -6.460 1.00 92.62 204 VAL A O 1
ATOM 1594 N N . THR A 1 205 ? -1.936 4.925 -4.508 1.00 94.56 205 THR A N 1
ATOM 1595 C CA . THR A 1 205 ? -1.853 3.653 -3.791 1.00 94.56 205 THR A CA 1
ATOM 1596 C C . THR A 1 205 ? -3.236 3.022 -3.683 1.00 94.56 205 THR A C 1
ATOM 1598 O O . THR A 1 205 ? -4.175 3.663 -3.216 1.00 94.56 205 THR A O 1
ATOM 1601 N N . TYR A 1 206 ? -3.341 1.757 -4.081 1.00 95.44 206 TYR A N 1
ATOM 1602 C CA . TYR A 1 206 ? -4.493 0.895 -3.826 1.00 95.44 206 TYR A CA 1
ATOM 1603 C C . TYR A 1 206 ? -4.105 -0.100 -2.739 1.00 95.44 206 TYR A C 1
ATOM 1605 O O . TYR A 1 206 ? -3.102 -0.796 -2.876 1.00 95.44 206 TYR A O 1
ATOM 1613 N N . SER A 1 207 ? -4.861 -0.142 -1.646 1.00 95.00 207 SER A N 1
ATOM 1614 C CA . SER A 1 207 ? -4.537 -1.004 -0.513 1.00 95.00 207 SER A CA 1
ATOM 1615 C C . SER A 1 207 ? -5.381 -2.269 -0.533 1.00 95.00 207 SER A C 1
ATOM 1617 O O . SER A 1 207 ? -6.594 -2.226 -0.332 1.00 95.00 207 SER A O 1
ATOM 1619 N N . GLY A 1 208 ? -4.706 -3.407 -0.663 1.00 95.75 208 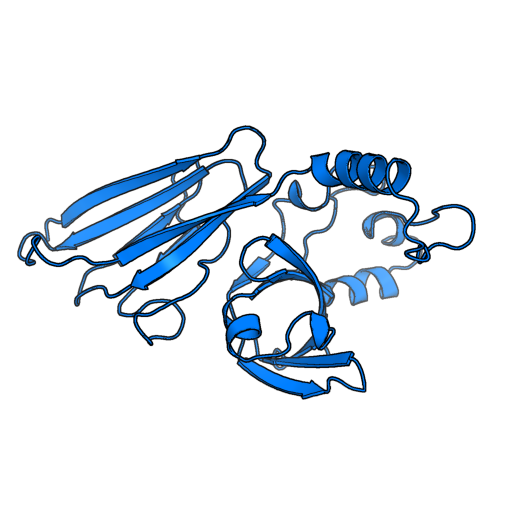GLY A N 1
ATOM 1620 C CA . GLY A 1 208 ? -5.302 -4.732 -0.724 1.00 95.75 208 GLY A CA 1
ATOM 1621 C C . GLY A 1 208 ? -5.867 -5.069 -2.092 1.00 95.75 208 GLY A C 1
ATOM 1622 O O . GLY A 1 208 ? -6.194 -4.198 -2.889 1.00 95.75 208 GLY A O 1
ATOM 1623 N N . ALA A 1 209 ? -5.967 -6.366 -2.346 1.00 96.94 209 ALA A N 1
ATOM 1624 C CA . ALA A 1 209 ? -6.513 -6.923 -3.567 1.00 96.94 209 ALA A CA 1
ATOM 1625 C C . ALA A 1 209 ? -7.090 -8.313 -3.300 1.00 96.94 209 ALA A C 1
ATOM 1627 O O . ALA A 1 209 ? -6.807 -8.960 -2.285 1.00 96.94 209 ALA A O 1
ATOM 1628 N N . LYS A 1 210 ? -7.867 -8.821 -4.251 1.00 97.12 210 LYS A N 1
ATOM 1629 C CA . LYS A 1 210 ? -8.344 -10.202 -4.237 1.00 97.12 210 LYS A CA 1
ATOM 1630 C C . LYS A 1 210 ? -7.413 -11.083 -5.061 1.00 97.12 210 LYS A C 1
ATOM 1632 O O . LYS A 1 210 ? -7.258 -10.882 -6.261 1.00 97.12 210 LYS A O 1
ATOM 1637 N N . LEU A 1 211 ? -6.862 -12.130 -4.448 1.00 98.19 211 LEU A N 1
ATOM 1638 C CA . LEU A 1 211 ? -6.121 -13.151 -5.189 1.00 98.19 211 LEU A CA 1
ATOM 1639 C C . LEU A 1 211 ? -7.060 -13.919 -6.134 1.00 98.19 211 LEU A C 1
ATOM 1641 O O . LEU A 1 211 ? -8.029 -14.543 -5.696 1.00 98.19 211 LEU A O 1
ATOM 1645 N N . LEU A 1 212 ? -6.754 -13.898 -7.431 1.00 98.12 212 LEU A N 1
ATOM 1646 C CA . LEU A 1 212 ? -7.478 -14.656 -8.452 1.00 98.12 212 LEU A CA 1
ATOM 1647 C C . LEU A 1 212 ? -6.805 -15.995 -8.742 1.00 98.12 212 LEU A C 1
ATOM 1649 O O . LEU A 1 212 ? -7.476 -17.019 -8.894 1.00 98.12 212 LEU A O 1
ATOM 1653 N N . LYS A 1 213 ? -5.474 -15.988 -8.846 1.00 97.88 213 LYS A N 1
ATOM 1654 C CA . LYS A 1 213 ? -4.681 -17.171 -9.172 1.00 97.88 213 LYS A CA 1
ATOM 1655 C C . LYS A 1 213 ? -3.254 -17.009 -8.669 1.00 97.88 213 LYS A C 1
ATOM 1657 O O . LYS A 1 213 ? -2.694 -15.931 -8.781 1.00 97.88 213 LYS A O 1
ATOM 1662 N N . ALA A 1 214 ? -2.673 -18.104 -8.202 1.00 98.06 214 ALA A N 1
ATOM 1663 C CA . ALA A 1 214 ? -1.252 -18.245 -7.922 1.00 98.06 214 ALA A CA 1
ATOM 1664 C C . ALA A 1 214 ? -0.776 -19.611 -8.441 1.00 98.06 214 ALA A C 1
ATOM 1666 O O . ALA A 1 214 ? -1.550 -20.582 -8.446 1.00 98.06 214 ALA A O 1
ATOM 1667 N N . ASP A 1 215 ? 0.466 -19.676 -8.911 1.00 98.38 215 ASP A N 1
ATOM 1668 C CA . ASP A 1 215 ? 1.142 -20.912 -9.296 1.00 98.38 215 ASP A CA 1
ATOM 1669 C C . ASP A 1 215 ? 2.612 -20.876 -8.863 1.00 98.38 215 ASP A C 1
ATOM 1671 O O . ASP A 1 215 ? 3.429 -20.164 -9.444 1.00 98.38 215 ASP A O 1
ATOM 1675 N N . VAL A 1 216 ? 2.937 -21.683 -7.851 1.00 97.44 216 VAL A N 1
ATOM 1676 C CA . VAL A 1 216 ? 4.276 -21.775 -7.246 1.00 97.44 216 VAL A CA 1
ATOM 1677 C C . VAL A 1 216 ? 5.331 -22.259 -8.248 1.00 97.44 216 VAL A C 1
ATOM 1679 O O . VAL A 1 216 ? 6.491 -21.865 -8.173 1.00 97.44 216 VAL A O 1
ATOM 1682 N N . LEU A 1 217 ? 4.968 -23.144 -9.187 1.00 97.62 217 LEU A N 1
ATOM 1683 C CA . LEU A 1 217 ? 5.940 -23.736 -10.116 1.00 97.62 217 LEU A CA 1
ATOM 1684 C C . LEU A 1 217 ? 6.314 -22.775 -11.241 1.00 97.62 217 LEU A C 1
ATOM 1686 O O . LEU A 1 217 ? 7.430 -22.834 -11.755 1.00 97.62 217 LEU A O 1
ATOM 1690 N N . LEU A 1 218 ? 5.365 -21.930 -11.639 1.00 97.69 218 LEU A N 1
ATOM 1691 C CA . LEU A 1 218 ? 5.548 -20.923 -12.680 1.00 97.69 218 LEU A CA 1
ATOM 1692 C C . LEU A 1 218 ? 5.886 -19.535 -12.120 1.00 97.69 218 LEU A C 1
ATOM 1694 O O . LEU A 1 218 ? 6.140 -18.627 -12.906 1.00 97.69 218 LEU A O 1
ATOM 1698 N N . ASP A 1 219 ? 5.893 -19.389 -10.793 1.00 98.12 219 ASP A N 1
ATOM 1699 C CA . ASP A 1 219 ? 6.164 -18.156 -10.054 1.00 98.12 219 ASP A CA 1
ATOM 1700 C C . ASP A 1 219 ? 5.363 -16.952 -10.573 1.00 98.12 219 ASP A C 1
ATOM 1702 O O . ASP A 1 219 ? 5.906 -15.869 -10.806 1.00 98.12 219 ASP A O 1
ATOM 1706 N N . TYR A 1 220 ? 4.053 -17.142 -10.767 1.00 98.31 220 TYR A N 1
ATOM 1707 C CA . TYR A 1 220 ? 3.140 -16.045 -11.082 1.00 98.31 220 TYR A CA 1
ATOM 1708 C C . TYR A 1 220 ? 1.917 -16.034 -10.173 1.00 98.31 220 TYR A C 1
ATOM 1710 O O . TYR A 1 220 ? 1.353 -17.073 -9.817 1.00 98.31 220 TYR A O 1
ATOM 1718 N N . ALA A 1 221 ? 1.462 -14.824 -9.883 1.00 98.69 221 ALA A N 1
ATOM 1719 C CA . ALA A 1 221 ? 0.191 -14.550 -9.255 1.00 98.69 221 ALA A CA 1
ATOM 1720 C C . ALA A 1 221 ? -0.565 -13.472 -10.030 1.00 98.69 221 ALA A C 1
ATOM 1722 O O . ALA A 1 221 ? 0.017 -12.614 -10.695 1.00 98.69 221 ALA A O 1
ATOM 1723 N N . MET A 1 222 ? -1.886 -13.544 -9.951 1.00 98.44 222 MET A N 1
ATOM 1724 C CA . MET A 1 222 ? -2.809 -12.585 -10.529 1.00 98.44 222 MET A CA 1
ATOM 1725 C C . MET A 1 222 ? -3.801 -12.157 -9.458 1.00 98.44 222 MET A C 1
ATOM 1727 O O . MET A 1 222 ? -4.430 -13.005 -8.816 1.00 98.44 222 MET A O 1
ATOM 1731 N N . VAL A 1 223 ? -3.955 -10.850 -9.301 1.00 98.62 223 VAL A N 1
ATOM 1732 C CA . VAL A 1 223 ? -4.870 -10.226 -8.348 1.00 98.62 223 VAL A CA 1
ATOM 1733 C C . VAL A 1 223 ? -5.845 -9.299 -9.063 1.00 98.62 223 VAL A C 1
ATOM 1735 O O . VAL A 1 223 ? -5.603 -8.887 -10.197 1.00 98.62 223 VAL A O 1
ATOM 1738 N N . ASP A 1 224 ? -6.941 -9.001 -8.384 1.00 97.81 224 ASP A N 1
ATOM 1739 C CA . ASP A 1 224 ? -7.979 -8.048 -8.772 1.00 97.81 224 ASP A CA 1
ATOM 1740 C C . ASP A 1 224 ? -7.970 -6.901 -7.755 1.00 97.81 224 ASP A C 1
ATOM 1742 O O . ASP A 1 224 ? -8.154 -7.166 -6.560 1.00 97.81 224 ASP A O 1
ATOM 1746 N N . LEU A 1 225 ? -7.647 -5.688 -8.217 1.00 95.69 225 LEU A N 1
ATOM 1747 C CA . LEU A 1 225 ? -7.497 -4.478 -7.393 1.00 95.69 225 LEU A CA 1
ATOM 1748 C C . LEU A 1 225 ? -8.843 -3.847 -7.013 1.00 95.69 225 LEU A C 1
ATOM 1750 O O . LEU A 1 225 ? -9.747 -3.795 -7.875 1.00 95.69 225 LEU A O 1
#

Foldseek 3Di:
DDKDKDKDKDFDPQFQKKKFKWQFAADDPPKKKFKADPVRDGPDIAHGLGQVNPRGIAIDDIDGDGMIMIMIIGDPPDDPVDDRTDTDDMATHHLCVVVVVVVVCVVDVPPPPDPDDPDPPDWFLQVCCVVPVVVSVQLQQKWWKDWQRHDIFIWGDPDPQQKIKTFCVQPVDQRRQQRIKTWGPLTDPHGPDPDGSSNRPDTDIDHGWGWPDHDPVVGMTMTHD

Radius of gyration: 19.67 Å; chains: 1; bounding box: 53×41×54 Å